Protein AF-A0A8S3IFZ5-F1 (afdb_monomer_lite)

Structure (mmCIF, N/CA/C/O backbone):
data_AF-A0A8S3IFZ5-F1
#
_entry.id   AF-A0A8S3IFZ5-F1
#
loop_
_atom_site.group_PDB
_atom_site.id
_atom_site.type_symbol
_atom_site.label_atom_id
_atom_site.label_alt_id
_atom_site.label_comp_id
_atom_site.label_asym_id
_atom_site.label_entity_id
_atom_site.label_seq_id
_atom_site.pdbx_PDB_ins_code
_atom_site.Cartn_x
_atom_site.Cartn_y
_atom_site.Cartn_z
_atom_site.occupancy
_atom_site.B_iso_or_equiv
_atom_site.auth_seq_id
_atom_site.auth_comp_id
_atom_site.auth_asym_id
_atom_site.auth_atom_id
_atom_site.pdbx_PDB_model_num
ATOM 1 N N . MET A 1 1 ? 15.260 -0.053 -48.985 1.00 63.00 1 MET A N 1
ATOM 2 C CA . MET A 1 1 ? 13.794 0.059 -48.791 1.00 63.00 1 MET A CA 1
ATOM 3 C C . MET A 1 1 ? 13.144 -1.138 -48.090 1.00 63.00 1 MET A C 1
ATOM 5 O O . MET A 1 1 ? 12.405 -0.887 -47.151 1.00 63.00 1 MET A O 1
ATOM 9 N N . LYS A 1 2 ? 13.428 -2.408 -48.440 1.00 76.19 2 LYS A N 1
ATOM 10 C CA . LYS A 1 2 ? 12.783 -3.586 -47.802 1.00 76.19 2 LYS A CA 1
ATOM 11 C C . LYS A 1 2 ? 12.826 -3.590 -46.261 1.00 76.19 2 LYS A C 1
ATOM 13 O O . LYS A 1 2 ? 11.801 -3.792 -45.633 1.00 76.19 2 LYS A O 1
ATOM 18 N N . ARG A 1 3 ? 13.974 -3.267 -45.650 1.00 66.50 3 ARG A N 1
ATOM 19 C CA . ARG A 1 3 ? 14.135 -3.236 -44.181 1.00 66.50 3 ARG A CA 1
ATOM 20 C C . ARG A 1 3 ? 13.302 -2.148 -43.488 1.00 66.50 3 ARG A C 1
ATOM 22 O O . ARG A 1 3 ? 12.764 -2.397 -42.419 1.00 66.50 3 ARG A O 1
ATOM 29 N N . ALA A 1 4 ? 13.171 -0.971 -44.103 1.00 74.06 4 ALA A N 1
ATOM 30 C CA . ALA A 1 4 ? 12.343 0.114 -43.572 1.00 74.06 4 ALA A CA 1
ATOM 31 C C . ALA A 1 4 ? 10.851 -0.244 -43.635 1.00 74.06 4 ALA A C 1
ATOM 33 O O . ALA A 1 4 ? 10.122 -0.002 -42.682 1.00 74.06 4 ALA A O 1
ATOM 34 N N . HIS A 1 5 ? 10.426 -0.894 -44.721 1.00 82.50 5 HIS A N 1
ATOM 35 C CA . HIS A 1 5 ? 9.064 -1.400 -44.856 1.00 82.50 5 HIS A CA 1
ATOM 36 C C . HIS A 1 5 ? 8.761 -2.517 -43.844 1.00 82.50 5 HIS A C 1
ATOM 38 O O . HIS A 1 5 ? 7.737 -2.461 -43.178 1.00 82.50 5 HIS A O 1
ATOM 44 N N . SER A 1 6 ? 9.679 -3.469 -43.635 1.00 80.38 6 SER A N 1
ATOM 45 C CA . SER A 1 6 ? 9.515 -4.510 -42.608 1.00 80.38 6 SER A CA 1
ATOM 46 C C . SER A 1 6 ? 9.428 -3.940 -41.190 1.00 80.38 6 SER A C 1
ATOM 48 O O . SER A 1 6 ? 8.602 -4.399 -40.408 1.00 80.38 6 SER A O 1
ATOM 50 N N . LEU A 1 7 ? 10.239 -2.927 -40.859 1.00 73.50 7 LEU A N 1
ATOM 51 C CA . LEU A 1 7 ? 10.139 -2.231 -39.572 1.00 73.50 7 LEU A CA 1
ATOM 52 C C . LEU A 1 7 ? 8.803 -1.494 -39.438 1.00 73.50 7 LEU A C 1
ATOM 54 O O . LEU A 1 7 ? 8.175 -1.577 -38.391 1.00 73.50 7 LEU A O 1
ATOM 58 N N . TYR A 1 8 ? 8.347 -0.819 -40.496 1.00 85.50 8 TYR A N 1
ATOM 59 C CA . TYR A 1 8 ? 7.047 -0.152 -40.508 1.00 85.50 8 TYR A CA 1
ATOM 60 C C . TYR A 1 8 ? 5.893 -1.136 -40.270 1.00 85.50 8 TYR A C 1
ATOM 62 O O . TYR A 1 8 ? 5.071 -0.891 -39.393 1.00 85.50 8 TYR A O 1
ATOM 70 N N . CYS A 1 9 ? 5.860 -2.269 -40.981 1.00 85.94 9 CYS A N 1
ATOM 71 C CA . CYS A 1 9 ? 4.849 -3.310 -40.775 1.00 85.94 9 CYS A CA 1
ATOM 72 C C . CYS A 1 9 ? 4.898 -3.867 -39.348 1.00 85.94 9 CYS A C 1
ATOM 74 O O . CYS A 1 9 ? 3.865 -3.933 -38.692 1.00 85.94 9 CYS A O 1
ATOM 76 N N . TYR A 1 10 ? 6.095 -4.173 -38.836 1.00 79.06 10 TYR A N 1
ATOM 77 C CA . TYR A 1 10 ? 6.266 -4.637 -37.460 1.00 79.06 10 TYR A CA 1
ATOM 78 C C . TYR A 1 10 ? 5.725 -3.625 -36.442 1.00 79.06 10 TYR A C 1
ATOM 80 O O . TYR A 1 10 ? 4.932 -3.997 -35.586 1.00 79.06 10 TYR A O 1
ATOM 88 N N . PHE A 1 11 ? 6.098 -2.343 -36.538 1.00 77.75 11 PHE A N 1
ATOM 89 C CA . PHE A 1 11 ? 5.617 -1.318 -35.605 1.00 77.75 11 PHE A CA 1
ATOM 90 C C . PHE A 1 11 ? 4.123 -1.017 -35.766 1.00 77.75 11 PHE A C 1
ATOM 92 O O . PHE A 1 11 ? 3.469 -0.691 -34.778 1.00 77.75 11 PHE A O 1
ATOM 99 N N . SER A 1 12 ? 3.573 -1.146 -36.976 1.00 80.69 12 SER A N 1
ATOM 100 C CA . SER A 1 12 ? 2.137 -1.003 -37.234 1.00 80.69 12 SER A CA 1
ATOM 101 C C . SER A 1 12 ? 1.324 -2.156 -36.644 1.00 80.69 12 SER A C 1
ATOM 103 O O . SER A 1 12 ? 0.240 -1.926 -36.127 1.00 80.69 12 SER A O 1
ATOM 105 N N . GLU A 1 13 ? 1.819 -3.392 -36.710 1.00 80.44 13 GLU A N 1
ATOM 106 C CA . GLU A 1 13 ? 1.179 -4.537 -36.051 1.00 80.44 13 GLU A CA 1
ATOM 107 C C . GLU A 1 13 ? 1.367 -4.481 -34.533 1.00 80.44 13 GLU A C 1
ATOM 109 O O . GLU A 1 13 ? 0.447 -4.778 -33.773 1.00 80.44 13 GLU A O 1
ATOM 114 N N . PHE A 1 14 ? 2.558 -4.083 -34.080 1.00 71.62 14 PHE A N 1
ATOM 115 C CA . PHE A 1 14 ? 2.888 -3.952 -32.666 1.00 71.62 14 PHE A CA 1
ATOM 116 C C . PHE A 1 14 ? 2.022 -2.891 -31.977 1.00 71.62 14 PHE A C 1
A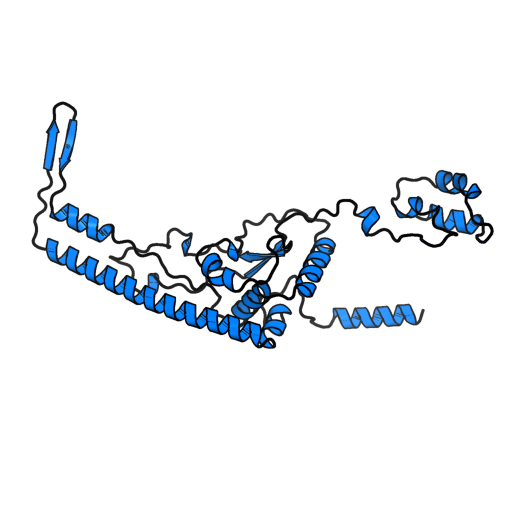TOM 118 O O . PHE A 1 14 ? 1.548 -3.131 -30.873 1.00 71.62 14 PHE A O 1
ATOM 125 N N . SER A 1 15 ? 1.759 -1.754 -32.632 1.00 70.06 15 SER A N 1
ATOM 126 C CA . SER A 1 15 ? 0.916 -0.680 -32.085 1.00 70.06 15 SER A CA 1
ATOM 127 C C . SER A 1 15 ? -0.574 -1.023 -32.024 1.00 70.06 15 SER A C 1
ATOM 129 O O . SER A 1 15 ? -1.312 -0.385 -31.278 1.00 70.06 15 SER A O 1
ATOM 131 N N . GLN A 1 16 ? -1.021 -2.025 -32.786 1.00 75.06 16 GLN A N 1
ATOM 132 C CA . GLN A 1 16 ? -2.411 -2.491 -32.791 1.00 75.06 16 GLN A CA 1
ATOM 133 C C . GLN A 1 16 ? -2.681 -3.599 -31.770 1.00 75.06 16 GLN A C 1
ATOM 135 O O . GLN A 1 16 ? -3.841 -3.895 -31.480 1.00 75.06 16 GLN A O 1
ATOM 140 N N . LYS A 1 17 ? -1.638 -4.234 -31.227 1.00 66.06 17 LYS A N 1
ATOM 141 C CA . LYS A 1 17 ? -1.793 -5.288 -30.225 1.00 66.06 17 LYS A CA 1
ATOM 142 C C . LYS A 1 17 ? -1.893 -4.672 -28.826 1.00 66.06 17 LYS A C 1
ATOM 144 O O . LYS A 1 17 ? -1.041 -3.858 -28.468 1.00 66.06 17 LYS A O 1
ATOM 149 N N . PRO A 1 18 ? -2.885 -5.076 -28.013 1.00 61.34 18 PRO A N 1
ATOM 150 C CA . PRO A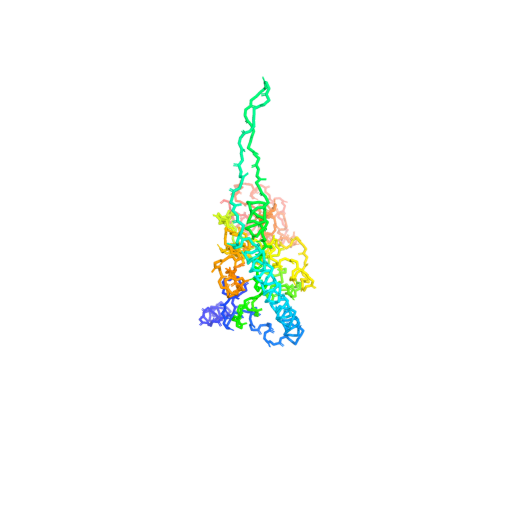 1 18 ? -2.953 -4.685 -26.614 1.00 61.34 18 PRO A CA 1
ATOM 151 C C . PRO A 1 18 ? -1.850 -5.436 -25.868 1.00 61.34 18 PRO A C 1
ATOM 153 O O . PRO A 1 18 ? -2.014 -6.586 -25.465 1.00 61.34 18 PRO A O 1
ATOM 156 N N . TYR A 1 19 ? -0.677 -4.818 -25.769 1.00 63.91 19 TYR A N 1
ATOM 157 C CA . TYR A 1 19 ? 0.377 -5.327 -24.912 1.00 63.91 19 TYR A CA 1
ATOM 158 C C . TYR A 1 19 ? 0.206 -4.748 -23.510 1.00 63.91 19 TYR A C 1
ATOM 160 O O . TYR A 1 19 ? -0.014 -3.540 -23.386 1.00 63.91 19 TYR A O 1
ATOM 168 N N . PRO A 1 20 ? 0.339 -5.584 -22.469 1.00 66.75 20 PRO A N 1
ATOM 169 C CA . PRO A 1 20 ? 0.352 -5.124 -21.092 1.00 66.75 20 PRO A CA 1
ATOM 170 C C . PRO A 1 20 ? 1.405 -4.025 -20.905 1.00 66.75 20 PRO A C 1
ATOM 172 O O . PRO A 1 20 ? 2.605 -4.289 -21.014 1.00 66.75 20 PRO A O 1
ATOM 175 N N . ASP A 1 21 ? 0.975 -2.790 -20.653 1.00 75.25 21 ASP A N 1
ATOM 176 C CA . ASP A 1 21 ? 1.895 -1.692 -20.363 1.00 75.25 21 ASP A CA 1
ATOM 177 C C . ASP A 1 21 ? 2.375 -1.783 -18.908 1.00 75.25 21 ASP A C 1
ATOM 179 O O . ASP A 1 21 ? 1.617 -2.084 -17.987 1.00 75.25 21 ASP A O 1
ATOM 183 N N . ILE A 1 22 ? 3.659 -1.506 -18.701 1.00 83.62 22 ILE A N 1
ATOM 184 C CA . ILE A 1 22 ? 4.305 -1.483 -17.389 1.00 83.62 22 ILE A CA 1
ATOM 185 C C . ILE A 1 22 ? 4.137 -0.125 -16.671 1.00 83.62 22 ILE A C 1
ATOM 187 O O . ILE A 1 22 ? 4.517 0.007 -15.504 1.00 83.62 22 ILE A O 1
ATOM 191 N N . LEU A 1 23 ? 3.592 0.895 -17.352 1.00 79.06 23 LEU A N 1
ATOM 192 C CA . LEU A 1 23 ? 3.572 2.285 -16.875 1.00 79.06 23 LEU A CA 1
ATOM 193 C C . LEU A 1 23 ? 2.195 2.845 -16.517 1.00 79.06 23 LEU A C 1
ATOM 195 O O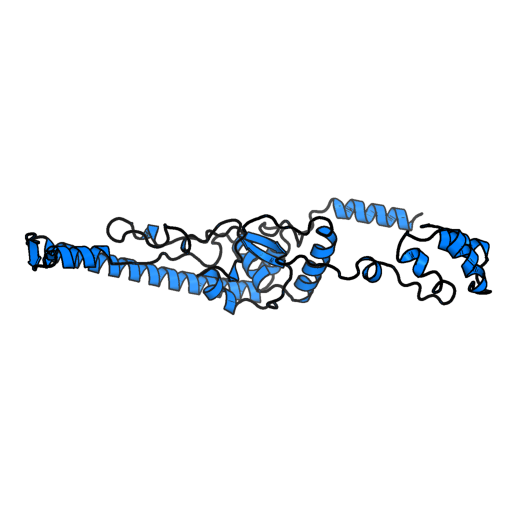 . LEU A 1 23 ? 2.103 3.630 -15.575 1.00 79.06 23 LEU A O 1
ATOM 199 N N . THR A 1 24 ? 1.147 2.528 -17.276 1.00 73.06 24 THR A N 1
ATOM 200 C CA . THR A 1 24 ? -0.138 3.243 -17.166 1.00 73.06 24 THR A CA 1
ATOM 201 C C . THR A 1 24 ? -1.290 2.364 -16.704 1.00 73.06 24 THR A C 1
ATOM 203 O O . THR A 1 24 ? -2.042 2.773 -15.818 1.00 73.06 24 THR A O 1
ATOM 206 N N . ASN A 1 25 ? -1.419 1.150 -17.242 1.00 77.94 25 ASN A N 1
ATOM 207 C CA . ASN A 1 25 ? -2.522 0.253 -16.921 1.00 77.94 25 ASN A CA 1
ATOM 208 C C . ASN A 1 25 ? -2.068 -0.841 -15.949 1.00 77.94 25 ASN A C 1
ATOM 210 O O . ASN A 1 25 ? -1.660 -1.924 -16.356 1.00 77.94 25 ASN A O 1
ATOM 214 N N . ILE A 1 26 ? -2.069 -0.516 -14.654 1.00 85.62 26 ILE A N 1
ATOM 215 C CA . ILE A 1 26 ? -1.515 -1.387 -13.603 1.00 85.62 26 ILE A CA 1
ATOM 216 C C . ILE A 1 26 ? -2.570 -2.153 -12.800 1.00 85.62 26 ILE A C 1
ATOM 218 O O . ILE A 1 26 ? -2.203 -3.010 -12.006 1.00 85.62 26 ILE A O 1
ATOM 222 N N . ASN A 1 27 ? -3.856 -1.827 -12.962 1.00 83.62 27 ASN A N 1
ATOM 223 C CA . ASN A 1 27 ? -4.949 -2.375 -12.153 1.00 83.62 27 ASN A CA 1
ATOM 224 C C . ASN A 1 27 ? -6.097 -2.908 -13.028 1.00 83.62 27 ASN A C 1
ATOM 226 O O . ASN A 1 27 ? -7.252 -2.506 -12.885 1.00 83.62 27 ASN A O 1
ATOM 230 N N . CYS A 1 28 ? -5.750 -3.776 -13.971 1.00 86.75 28 CYS A N 1
ATOM 231 C CA . CYS A 1 28 ? -6.666 -4.500 -14.851 1.00 86.75 28 CYS A CA 1
ATOM 232 C C . CYS A 1 28 ? -6.132 -5.921 -15.090 1.00 86.75 28 CYS A C 1
ATOM 234 O O . CYS A 1 28 ? -4.958 -6.195 -14.836 1.00 86.75 28 CYS A O 1
ATOM 236 N N . ASP A 1 29 ? -6.975 -6.827 -15.583 1.00 84.75 29 ASP A N 1
ATOM 237 C CA . ASP A 1 29 ? -6.597 -8.233 -15.792 1.00 84.75 29 ASP A CA 1
ATOM 238 C C . ASP A 1 29 ? -5.464 -8.412 -16.814 1.00 84.75 29 ASP A C 1
ATOM 240 O O . ASP A 1 29 ? -4.623 -9.301 -16.674 1.00 84.75 29 ASP A O 1
ATOM 244 N N . ASP A 1 30 ? -5.417 -7.548 -17.828 1.00 83.94 30 ASP A N 1
ATOM 245 C CA . ASP A 1 30 ? -4.392 -7.523 -18.870 1.00 83.94 30 ASP A CA 1
ATOM 246 C C . ASP A 1 30 ? -3.174 -6.663 -18.499 1.00 83.94 30 ASP A C 1
ATOM 248 O O . ASP A 1 30 ? -2.265 -6.518 -19.313 1.00 83.94 30 ASP A O 1
ATOM 252 N N . ALA A 1 31 ? -3.106 -6.115 -17.279 1.00 89.62 31 ALA A N 1
ATOM 253 C CA . ALA A 1 31 ? -1.934 -5.386 -16.801 1.00 89.62 31 ALA A CA 1
ATOM 254 C C . ALA A 1 31 ? -0.728 -6.319 -16.690 1.00 89.62 31 ALA A C 1
ATOM 256 O O . ALA A 1 31 ? -0.838 -7.453 -16.215 1.00 89.62 31 ALA A O 1
ATOM 257 N N . PHE A 1 32 ? 0.462 -5.804 -17.017 1.00 91.19 32 PHE A N 1
ATOM 258 C CA . PHE A 1 32 ? 1.681 -6.618 -17.007 1.00 91.19 32 PHE A CA 1
ATOM 259 C C . PHE A 1 32 ? 1.920 -7.209 -15.618 1.00 91.19 32 PHE A C 1
ATOM 261 O O . PHE A 1 32 ? 2.190 -8.399 -15.474 1.00 91.19 32 PHE A O 1
ATOM 268 N N . GLY A 1 33 ? 1.771 -6.370 -14.591 1.00 93.00 33 GLY A N 1
ATOM 269 C CA . GLY A 1 33 ? 1.983 -6.760 -13.205 1.00 93.00 33 GLY A CA 1
ATOM 270 C C . GLY A 1 33 ? 0.991 -7.803 -12.704 1.00 93.00 33 GLY A C 1
ATOM 271 O O . GLY A 1 33 ? 1.390 -8.767 -12.055 1.00 93.00 33 GLY A O 1
ATOM 272 N N . VAL A 1 34 ? -0.286 -7.650 -13.057 1.00 94.12 34 VAL A N 1
ATOM 273 C CA . VAL A 1 34 ? -1.352 -8.586 -12.674 1.00 94.12 34 VAL A CA 1
ATOM 274 C C . VAL A 1 34 ? -1.138 -9.940 -13.348 1.00 94.12 34 VAL A C 1
ATOM 276 O O . VAL A 1 34 ? -1.145 -10.981 -12.682 1.00 94.12 34 VAL A O 1
ATOM 279 N N . TYR A 1 35 ? -0.850 -9.937 -14.652 1.00 92.69 35 TYR A N 1
ATOM 280 C CA . TYR A 1 35 ? -0.522 -11.151 -15.392 1.00 92.69 35 TYR A CA 1
ATOM 281 C C . TYR A 1 35 ? 0.734 -11.835 -14.835 1.00 92.69 35 TYR A C 1
ATOM 283 O O . TYR A 1 35 ? 0.740 -13.046 -14.614 1.00 92.69 35 TYR A O 1
ATOM 291 N N . PHE A 1 36 ? 1.787 -11.072 -14.539 1.00 94.25 36 PHE A N 1
ATOM 292 C CA . PHE A 1 36 ? 3.020 -11.607 -13.966 1.00 94.25 36 PHE A CA 1
ATOM 293 C C . PHE A 1 36 ? 2.777 -12.242 -12.589 1.00 94.25 36 PHE A C 1
ATOM 295 O O . PHE A 1 36 ? 3.180 -13.380 -12.341 1.00 94.25 36 PHE A O 1
ATOM 302 N N . ALA A 1 37 ? 2.084 -11.534 -11.693 1.00 96.31 37 ALA A N 1
ATOM 303 C CA . ALA A 1 37 ? 1.815 -12.013 -10.341 1.00 96.31 37 ALA A CA 1
ATOM 304 C C . ALA A 1 37 ? 0.901 -13.243 -10.317 1.00 96.31 37 ALA A C 1
ATOM 306 O O . ALA A 1 37 ? 1.131 -14.149 -9.517 1.00 96.31 37 ALA A O 1
ATOM 307 N N . SER A 1 38 ? -0.089 -13.333 -11.211 1.00 95.56 38 SER A N 1
ATOM 308 C CA . SER A 1 38 ? -0.971 -14.510 -11.291 1.00 95.56 38 SER A CA 1
ATOM 309 C C . SER A 1 38 ? -0.222 -15.795 -11.684 1.00 95.56 38 SER A C 1
ATOM 311 O O . SER A 1 38 ? -0.590 -16.893 -11.243 1.00 95.56 38 SER A O 1
ATOM 313 N N . HIS A 1 39 ? 0.882 -15.670 -12.427 1.00 95.38 39 HIS A N 1
ATOM 314 C CA . HIS A 1 39 ? 1.738 -16.787 -12.842 1.00 95.38 39 HIS A CA 1
ATOM 315 C C . HIS A 1 39 ? 2.911 -17.060 -11.888 1.00 95.38 39 HIS A C 1
ATOM 317 O O . HIS A 1 39 ? 3.555 -18.102 -11.993 1.00 95.38 39 HIS A O 1
ATOM 323 N N . SER A 1 40 ? 3.165 -16.184 -10.915 1.00 97.25 40 SER A N 1
ATOM 324 C CA . SER A 1 40 ? 4.214 -16.364 -9.908 1.00 97.25 40 SER A CA 1
ATOM 325 C C . SER A 1 40 ? 3.677 -17.091 -8.671 1.00 97.25 40 SER A C 1
ATOM 327 O O . SER A 1 40 ? 2.825 -16.575 -7.946 1.00 97.25 40 SER A O 1
ATOM 329 N N . SER A 1 41 ? 4.176 -18.301 -8.393 1.00 97.31 41 SER A N 1
ATOM 330 C CA . SER A 1 41 ? 3.820 -19.044 -7.171 1.00 97.31 41 SER A CA 1
ATOM 331 C C . SER A 1 41 ? 4.225 -18.278 -5.911 1.00 97.31 41 SER A C 1
ATOM 333 O O . SER A 1 41 ? 3.406 -18.108 -5.014 1.00 97.31 41 SER A O 1
ATOM 335 N N . THR A 1 42 ? 5.436 -17.721 -5.884 1.00 97.50 42 THR A N 1
ATOM 336 C CA . THR A 1 42 ? 5.967 -16.960 -4.745 1.00 97.50 42 THR A CA 1
ATOM 337 C C . THR A 1 42 ? 5.124 -15.728 -4.410 1.00 97.50 42 THR A C 1
ATOM 339 O O . THR A 1 42 ? 4.861 -15.459 -3.234 1.00 97.50 42 THR A O 1
ATOM 342 N N . MET A 1 43 ? 4.658 -14.987 -5.424 1.00 98.12 43 MET A N 1
ATOM 343 C CA . MET A 1 43 ? 3.790 -13.824 -5.201 1.00 98.12 43 MET A CA 1
ATOM 344 C C . MET A 1 43 ? 2.410 -14.253 -4.703 1.00 98.12 43 MET A C 1
ATOM 346 O O . MET A 1 43 ? 1.886 -13.649 -3.770 1.00 98.12 43 MET A O 1
ATOM 350 N N . LYS A 1 44 ? 1.838 -15.334 -5.250 1.00 97.69 44 LYS A N 1
ATOM 351 C CA . LYS A 1 44 ? 0.558 -15.880 -4.772 1.00 97.69 44 LYS A CA 1
ATOM 352 C C . LYS A 1 44 ? 0.633 -16.382 -3.332 1.00 97.69 44 LYS A C 1
ATOM 354 O O . LYS A 1 44 ? -0.268 -16.099 -2.549 1.00 97.69 44 LYS A O 1
ATOM 359 N N . GLU A 1 45 ? 1.709 -17.068 -2.958 1.00 98.06 45 GLU A N 1
ATOM 360 C CA . GLU A 1 45 ? 1.952 -17.492 -1.575 1.00 98.06 45 GLU A CA 1
ATOM 361 C C . GLU A 1 45 ? 2.097 -16.295 -0.631 1.00 98.06 45 GLU A C 1
ATOM 363 O O . GLU A 1 45 ? 1.529 -16.291 0.460 1.00 98.06 45 GLU A O 1
ATOM 368 N N . SER A 1 46 ? 2.828 -15.258 -1.050 1.00 98.19 46 SER A N 1
ATOM 369 C CA . SER A 1 46 ? 2.973 -14.023 -0.273 1.00 98.19 46 SER A CA 1
ATOM 370 C C . SER A 1 46 ? 1.626 -13.320 -0.093 1.00 98.19 46 SER A C 1
ATOM 372 O O . SER A 1 46 ? 1.276 -12.931 1.019 1.00 98.19 46 SER A O 1
ATOM 374 N N . LEU A 1 47 ? 0.831 -13.229 -1.162 1.00 97.94 47 LEU A N 1
ATOM 375 C CA . LEU A 1 47 ? -0.517 -12.673 -1.125 1.00 97.94 47 LEU A CA 1
ATOM 376 C C . LEU A 1 47 ? -1.434 -13.466 -0.185 1.00 97.94 47 LEU A C 1
ATOM 378 O O . LEU A 1 47 ? -2.176 -12.865 0.592 1.00 97.94 47 LEU A O 1
ATOM 382 N N . GLN A 1 48 ? -1.366 -14.799 -0.215 1.00 97.88 48 GLN A N 1
ATOM 383 C CA . GLN A 1 48 ? -2.153 -15.636 0.685 1.00 97.88 48 GLN A CA 1
ATOM 384 C C . GLN A 1 48 ? -1.765 -15.395 2.148 1.00 97.88 48 GLN A C 1
ATOM 386 O O . GLN A 1 48 ? -2.641 -15.140 2.966 1.00 97.88 48 GLN A O 1
ATOM 391 N N . LYS A 1 49 ? -0.464 -15.343 2.464 1.00 98.12 49 LYS A N 1
ATOM 392 C CA . LYS A 1 49 ? 0.023 -15.021 3.818 1.00 98.12 49 LYS A CA 1
ATOM 393 C C . LYS A 1 49 ? -0.474 -13.660 4.309 1.00 98.12 49 LYS A C 1
ATOM 395 O O . LYS A 1 49 ? -0.870 -13.536 5.466 1.00 98.12 49 LYS A O 1
ATOM 400 N N . ILE A 1 50 ? -0.472 -12.644 3.441 1.00 97.81 50 ILE A N 1
ATOM 401 C CA . ILE A 1 50 ? -1.011 -11.314 3.767 1.00 97.81 50 ILE A CA 1
ATOM 402 C C . ILE A 1 50 ? -2.504 -11.409 4.091 1.00 97.81 50 ILE A C 1
ATOM 404 O O . ILE A 1 50 ? -2.947 -10.826 5.078 1.00 97.81 50 ILE A O 1
ATOM 408 N N . ARG A 1 51 ? -3.278 -12.142 3.283 1.00 97.38 51 ARG A N 1
ATOM 409 C CA . ARG A 1 51 ? -4.725 -12.316 3.479 1.00 97.38 51 ARG A CA 1
ATOM 410 C C . ARG A 1 51 ? -5.048 -13.076 4.759 1.00 97.38 51 ARG A C 1
ATOM 412 O O . ARG A 1 51 ? -5.903 -12.626 5.514 1.00 97.38 51 ARG A O 1
ATOM 419 N N . ASP A 1 52 ? -4.330 -14.158 5.036 1.00 97.56 52 ASP A N 1
ATOM 420 C CA . ASP A 1 52 ? -4.506 -14.944 6.258 1.00 97.56 52 ASP A CA 1
ATOM 421 C C . ASP A 1 52 ? -4.223 -14.082 7.497 1.00 97.56 52 ASP A C 1
ATOM 423 O O . ASP A 1 52 ? -5.016 -14.049 8.437 1.00 97.56 52 ASP A O 1
ATOM 427 N N . GLN A 1 53 ? -3.133 -13.304 7.477 1.00 97.31 53 GLN A N 1
ATOM 428 C CA . GLN A 1 53 ? -2.814 -12.387 8.570 1.00 97.31 53 GLN A CA 1
ATOM 429 C C . GLN A 1 53 ? -3.840 -11.252 8.700 1.00 97.31 53 GLN A C 1
ATOM 431 O O . GLN A 1 53 ? -4.198 -10.879 9.818 1.00 97.31 53 GLN A O 1
ATOM 436 N N . ALA A 1 54 ? -4.328 -10.707 7.582 1.00 96.62 54 ALA A N 1
ATOM 437 C CA . ALA A 1 54 ? -5.358 -9.673 7.584 1.00 96.62 54 ALA A CA 1
ATOM 438 C C . ALA A 1 54 ? -6.677 -10.190 8.176 1.00 96.62 54 ALA A C 1
ATOM 440 O O . ALA A 1 54 ? -7.322 -9.469 8.934 1.00 96.62 54 ALA A O 1
ATOM 441 N N . GLU A 1 55 ? -7.049 -11.441 7.898 1.00 97.19 55 GLU A N 1
ATOM 442 C CA . GLU A 1 55 ? -8.234 -12.062 8.488 1.00 97.19 55 GLU A CA 1
ATOM 443 C C . GLU A 1 55 ? -8.058 -12.287 9.996 1.00 97.19 55 GLU A C 1
ATOM 445 O O . GLU A 1 55 ? -8.944 -11.943 10.777 1.00 97.19 55 GLU A O 1
ATOM 450 N N . LEU A 1 56 ? -6.890 -12.760 10.446 1.00 97.75 56 LEU A N 1
ATOM 451 C CA . LEU A 1 56 ? -6.587 -12.864 11.880 1.00 97.75 56 LEU A CA 1
ATOM 452 C C . LEU A 1 56 ? -6.669 -11.501 12.586 1.00 97.75 56 LEU A C 1
ATOM 454 O O . LEU A 1 56 ? -7.249 -11.387 13.669 1.00 97.75 56 LEU A O 1
ATOM 458 N N . ASP A 1 57 ? -6.121 -10.455 11.965 1.00 96.81 57 ASP A N 1
ATOM 459 C CA . ASP A 1 57 ? -6.170 -9.089 12.486 1.00 96.81 57 ASP A CA 1
ATOM 460 C C . ASP A 1 57 ? -7.611 -8.551 12.536 1.00 96.81 57 ASP A C 1
ATOM 462 O O . ASP A 1 57 ? -7.997 -7.908 13.519 1.00 96.81 57 ASP A O 1
ATOM 466 N N . LYS A 1 58 ? -8.430 -8.860 11.523 1.00 97.12 58 LYS A N 1
ATOM 467 C CA . LYS A 1 58 ? -9.860 -8.527 11.471 1.00 97.12 58 LYS A CA 1
ATOM 468 C C . LYS A 1 58 ? -10.631 -9.213 12.597 1.00 97.12 58 LYS A C 1
ATOM 470 O O . LYS A 1 58 ? -11.368 -8.547 13.322 1.00 97.12 58 LYS A O 1
ATOM 475 N N . GLN A 1 59 ? -10.415 -10.511 12.812 1.00 98.06 59 GLN A N 1
ATOM 476 C CA . GLN A 1 59 ? -11.043 -11.255 13.909 1.00 98.06 59 GLN A CA 1
ATOM 477 C C . GLN A 1 59 ? -10.628 -10.708 15.276 1.00 98.06 59 GLN A C 1
ATOM 479 O O . GLN A 1 59 ? -11.470 -10.517 16.157 1.00 98.06 59 GLN A O 1
ATOM 484 N N . LYS A 1 60 ? -9.346 -10.368 15.449 1.00 97.56 60 LYS A N 1
ATOM 485 C CA . LYS A 1 60 ? -8.863 -9.711 16.667 1.00 97.56 60 LYS A CA 1
ATOM 486 C C . LYS A 1 60 ? -9.551 -8.363 16.889 1.00 97.56 60 LYS A C 1
ATOM 488 O O . LYS A 1 60 ? -9.962 -8.081 18.014 1.00 97.56 60 LYS A O 1
ATOM 493 N N . LYS A 1 61 ? -9.728 -7.559 15.833 1.00 97.69 61 LYS A N 1
ATOM 494 C CA . LYS A 1 61 ? -10.450 -6.283 15.921 1.00 97.69 61 LYS A CA 1
ATOM 495 C C . LYS A 1 61 ? -11.911 -6.484 16.321 1.00 97.69 61 LYS A C 1
ATOM 497 O O . LYS A 1 61 ? -12.398 -5.753 17.175 1.00 97.69 61 LYS A O 1
ATOM 502 N N . ILE A 1 62 ? -12.592 -7.488 15.769 1.00 97.88 62 ILE A N 1
ATOM 503 C CA . ILE A 1 62 ? -13.973 -7.820 16.156 1.00 97.88 62 ILE A CA 1
ATOM 504 C C . ILE A 1 62 ? -14.056 -8.102 17.663 1.00 97.88 62 ILE A C 1
ATOM 506 O O . ILE A 1 62 ? -14.932 -7.568 18.342 1.00 97.88 62 ILE A O 1
ATOM 510 N N . GLN A 1 63 ? -13.128 -8.894 18.209 1.00 98.19 63 GLN A N 1
ATOM 511 C CA . GLN A 1 63 ? -13.102 -9.184 19.647 1.00 98.19 63 GLN A CA 1
ATOM 512 C C . GLN A 1 63 ? -12.806 -7.938 20.493 1.00 98.19 63 GLN A C 1
ATOM 514 O O . GLN A 1 63 ? -13.469 -7.720 21.504 1.00 98.19 63 GLN A O 1
ATOM 519 N N . GLU A 1 64 ? -11.867 -7.092 20.065 1.00 98.06 64 GLU A N 1
ATOM 520 C CA . GLU A 1 64 ? -11.555 -5.814 20.720 1.00 98.06 64 GLU A CA 1
ATOM 521 C C . GLU A 1 64 ? -12.787 -4.895 20.786 1.00 98.06 64 GLU A C 1
ATOM 523 O O . GLU A 1 64 ? -13.109 -4.368 21.851 1.00 98.06 64 GLU A O 1
ATOM 528 N N . VAL A 1 65 ? -13.524 -4.755 19.678 1.00 98.00 65 VAL A N 1
ATOM 529 C CA . VAL A 1 65 ? -14.749 -3.937 19.615 1.00 98.00 65 VAL A CA 1
ATOM 530 C C . VAL A 1 65 ? -15.836 -4.508 20.526 1.00 98.00 65 VAL A C 1
ATOM 532 O O . VAL A 1 65 ? -16.469 -3.754 21.267 1.00 98.00 65 VAL A O 1
ATOM 535 N N . LYS A 1 66 ? -16.037 -5.832 20.527 1.00 97.62 66 LYS A N 1
ATOM 536 C CA . LYS A 1 66 ? -17.008 -6.501 21.410 1.00 97.62 66 LYS A CA 1
ATOM 537 C C . LYS A 1 66 ? -16.693 -6.283 22.883 1.00 97.62 66 LYS A C 1
ATOM 539 O O . LYS A 1 66 ? -17.584 -5.941 23.658 1.00 97.62 66 LYS A O 1
ATOM 544 N N . GLN A 1 67 ? -15.427 -6.436 23.265 1.00 97.75 67 GLN A N 1
ATOM 545 C CA . GLN A 1 67 ? -14.973 -6.196 24.633 1.00 97.75 67 GLN A CA 1
ATOM 546 C C . GLN A 1 67 ? -15.174 -4.732 25.035 1.00 97.75 67 GLN A C 1
ATOM 548 O O . GLN A 1 67 ? -15.742 -4.464 26.092 1.00 97.75 67 GLN A O 1
ATOM 553 N N . ALA A 1 68 ? -14.795 -3.785 24.175 1.00 97.81 68 ALA A N 1
ATOM 554 C CA . ALA A 1 68 ? -14.987 -2.360 24.424 1.00 97.81 68 ALA A CA 1
ATOM 555 C C . ALA A 1 68 ? -16.470 -1.989 24.591 1.00 97.81 68 ALA A C 1
ATOM 557 O O . ALA A 1 68 ? -16.822 -1.243 25.506 1.00 97.81 68 ALA A O 1
ATOM 558 N N . LYS A 1 69 ? -17.356 -2.556 23.762 1.00 97.19 69 LYS A N 1
ATOM 559 C CA . LYS A 1 69 ? -18.809 -2.387 23.899 1.00 97.19 69 LYS A CA 1
ATOM 560 C C . LYS A 1 69 ? -19.343 -2.977 25.202 1.00 97.19 69 LYS A C 1
ATOM 562 O O . LYS A 1 69 ? -20.130 -2.319 25.872 1.00 97.19 69 LYS A O 1
ATOM 567 N N . ALA A 1 70 ? -18.895 -4.167 25.596 1.00 97.06 70 ALA A N 1
ATOM 568 C CA . ALA A 1 70 ? -19.303 -4.778 26.861 1.00 97.06 70 ALA A CA 1
ATOM 569 C C . ALA A 1 70 ? -18.869 -3.938 28.076 1.00 97.06 70 ALA A C 1
ATOM 571 O O . ALA A 1 70 ? -19.662 -3.732 28.995 1.00 97.06 70 ALA A O 1
ATOM 572 N N . ILE A 1 71 ? -17.643 -3.399 28.057 1.00 97.44 71 ILE A N 1
ATOM 573 C CA . ILE A 1 71 ? -17.147 -2.480 29.093 1.00 97.44 71 ILE A CA 1
ATOM 574 C C . ILE A 1 71 ? -18.005 -1.212 29.125 1.00 97.44 71 ILE A C 1
ATOM 576 O O . ILE A 1 71 ? -18.457 -0.818 30.198 1.00 97.44 71 ILE A O 1
ATOM 580 N N . TYR A 1 72 ? -18.286 -0.610 27.966 1.00 97.25 72 TYR A N 1
ATOM 581 C CA . TYR A 1 72 ? -19.160 0.560 27.867 1.00 97.25 72 TYR A CA 1
ATOM 582 C C . TYR A 1 72 ? -20.531 0.295 28.502 1.00 97.25 72 TYR A C 1
ATOM 584 O O . TYR A 1 72 ? -20.967 1.058 29.362 1.00 97.25 72 TYR A O 1
ATOM 592 N N . THR A 1 73 ? -21.190 -0.807 28.133 1.00 96.56 73 THR A N 1
ATOM 593 C CA . THR A 1 73 ? -22.490 -1.193 28.696 1.00 96.56 73 THR A CA 1
ATOM 594 C C . THR A 1 73 ? -22.413 -1.378 30.211 1.00 96.56 73 THR A C 1
ATOM 596 O O . THR A 1 73 ? -23.235 -0.813 30.924 1.00 96.56 73 THR A O 1
ATOM 599 N N . CYS A 1 74 ? -21.387 -2.069 30.717 1.00 96.75 74 CYS A N 1
ATOM 600 C CA . CYS A 1 74 ? -21.186 -2.270 32.154 1.00 96.75 74 CYS A CA 1
ATOM 601 C C . CYS A 1 74 ? -21.028 -0.941 32.917 1.00 96.75 74 CYS A C 1
ATOM 603 O O . CYS A 1 74 ? -21.679 -0.722 33.942 1.00 96.75 74 CYS A O 1
ATOM 605 N N . LEU A 1 75 ? -20.216 -0.013 32.394 1.00 96.88 75 LEU A N 1
ATOM 606 C CA . LEU A 1 75 ? -20.046 1.317 32.986 1.00 96.88 75 LEU A CA 1
ATOM 607 C C . LEU A 1 75 ? -21.369 2.094 32.984 1.00 96.88 75 LEU A C 1
ATOM 609 O O . LEU A 1 75 ? -21.739 2.670 34.009 1.00 96.88 75 LEU A O 1
ATOM 613 N N . MET A 1 76 ? -22.111 2.072 31.874 1.00 96.25 76 MET A N 1
ATOM 614 C CA . MET A 1 76 ? -23.401 2.759 31.757 1.00 96.25 76 MET A CA 1
ATOM 615 C C . MET A 1 76 ? -24.474 2.164 32.681 1.00 96.25 76 MET A C 1
ATOM 617 O O . MET A 1 76 ? -25.240 2.912 33.295 1.00 96.25 76 MET A O 1
ATOM 621 N N . ASP A 1 77 ? -24.491 0.843 32.855 1.00 96.12 77 ASP A N 1
ATOM 622 C CA . ASP A 1 77 ? -25.387 0.163 33.791 1.00 96.12 77 ASP A CA 1
ATOM 623 C C . ASP A 1 77 ? -25.052 0.510 35.248 1.00 96.12 77 ASP A C 1
ATOM 625 O O . ASP A 1 77 ? -25.958 0.779 36.042 1.00 96.12 77 ASP A O 1
ATOM 629 N N . SER A 1 78 ? -23.762 0.611 35.595 1.00 94.25 78 SER A N 1
ATOM 630 C CA . SER A 1 78 ? -23.311 0.958 36.954 1.00 94.25 78 SER A CA 1
ATOM 631 C C . SER A 1 78 ? -23.758 2.354 37.409 1.00 94.25 78 SER A C 1
ATOM 633 O O . SER A 1 78 ? -23.950 2.599 38.602 1.00 94.25 78 SER A O 1
ATOM 635 N N . ILE A 1 79 ? -23.974 3.275 36.463 1.00 95.12 79 ILE 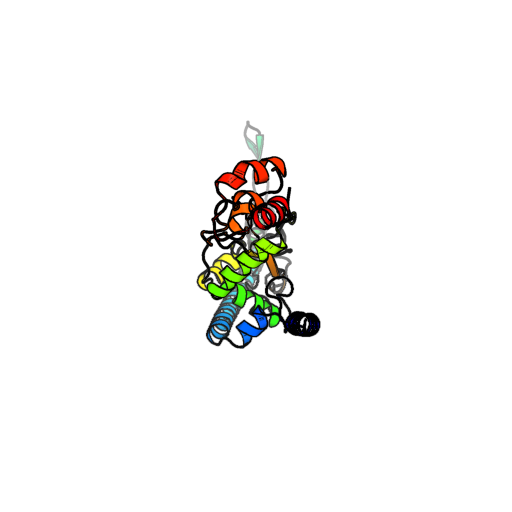A N 1
ATOM 636 C CA . ILE A 1 79 ? -24.395 4.651 36.752 1.00 95.12 79 ILE A CA 1
ATOM 637 C C . ILE A 1 79 ? -25.890 4.898 36.575 1.00 95.12 79 ILE A C 1
ATOM 639 O O . ILE A 1 79 ? -26.358 6.003 36.875 1.00 95.12 79 ILE A O 1
ATOM 643 N N . LYS A 1 80 ? -26.645 3.899 36.105 1.00 92.19 80 LYS A N 1
ATOM 644 C CA . LYS A 1 80 ? -28.068 4.020 35.761 1.00 92.19 80 LYS A CA 1
ATOM 645 C C . LYS A 1 80 ? -28.909 4.571 36.914 1.00 92.19 80 LYS A C 1
ATOM 647 O O . LYS A 1 80 ? -29.788 5.400 36.691 1.00 92.19 80 LYS A O 1
ATOM 652 N N . TYR A 1 81 ? -28.589 4.162 38.141 1.00 89.88 81 TYR A N 1
ATOM 653 C CA . TYR A 1 81 ? -29.307 4.555 39.359 1.00 89.88 81 TYR A CA 1
ATOM 654 C C . TYR A 1 81 ? -28.575 5.610 40.201 1.00 89.88 81 TYR A C 1
ATOM 656 O O . TYR A 1 81 ? -29.057 5.997 41.264 1.00 89.88 81 TYR A O 1
ATOM 664 N N . LEU A 1 82 ? -27.420 6.106 39.745 1.00 91.50 82 LEU A N 1
ATOM 665 C CA . LEU A 1 82 ? -26.714 7.189 40.426 1.00 91.50 82 LEU A CA 1
ATOM 666 C C . LEU A 1 82 ? -27.332 8.545 40.058 1.00 91.50 82 LEU A C 1
ATOM 668 O O . LEU A 1 82 ? -27.671 8.809 38.899 1.00 91.50 82 LEU A O 1
ATOM 672 N N . SER A 1 83 ? -27.416 9.450 41.032 1.00 89.38 83 SER A N 1
ATOM 673 C CA . SER A 1 83 ? -27.744 10.858 40.796 1.00 89.38 83 SER A CA 1
ATOM 674 C C . SER A 1 83 ? -26.480 11.679 40.530 1.00 89.38 83 SER A C 1
ATOM 676 O O . SER A 1 83 ? -25.398 11.382 41.042 1.00 89.38 83 SER A O 1
ATOM 678 N N . CYS A 1 84 ? -26.603 12.710 39.691 1.00 91.69 84 CYS A N 1
ATOM 679 C CA . CYS A 1 84 ? -25.521 13.668 39.488 1.00 91.69 84 CYS A CA 1
ATOM 680 C C . CYS A 1 84 ? -25.391 14.542 40.743 1.00 91.69 84 CYS A C 1
ATOM 682 O O . CYS A 1 84 ? -26.378 15.123 41.187 1.00 91.69 84 CYS A O 1
ATOM 684 N N . LYS A 1 85 ? -24.185 14.619 41.310 1.00 92.56 85 LYS A N 1
ATOM 685 C CA . LYS A 1 85 ? -23.864 15.415 42.510 1.00 92.56 85 LYS A CA 1
ATOM 686 C C . LYS A 1 85 ? -22.723 16.402 42.247 1.00 92.56 85 LYS A C 1
ATOM 688 O O . LYS A 1 85 ? -21.896 16.626 43.121 1.00 92.56 85 LYS A O 1
ATOM 693 N N . CYS A 1 86 ? -22.589 16.879 41.011 1.00 90.69 86 CYS A N 1
ATOM 694 C CA . CYS A 1 86 ? -21.530 17.823 40.667 1.00 90.69 86 CYS A CA 1
ATOM 695 C C . CYS A 1 86 ? -21.781 19.178 41.331 1.00 90.69 86 CYS A C 1
ATOM 697 O O . CYS A 1 86 ? -22.923 19.633 41.390 1.00 90.69 86 CYS A O 1
ATOM 699 N N . THR A 1 87 ? -20.717 19.820 41.801 1.00 90.31 87 THR A N 1
ATOM 700 C CA . THR A 1 87 ? -20.771 21.108 42.502 1.00 90.31 87 THR A CA 1
ATOM 701 C C . THR A 1 87 ? -19.727 22.068 41.941 1.00 90.31 87 THR A C 1
ATOM 703 O O . THR A 1 87 ? -18.784 21.658 41.263 1.00 90.31 87 THR A O 1
ATOM 706 N N . TYR A 1 88 ? -19.904 23.359 42.212 1.00 89.00 88 TYR A N 1
ATOM 707 C CA . TYR A 1 88 ? -18.872 24.372 42.014 1.00 89.00 88 TYR A CA 1
ATOM 708 C C . TYR A 1 88 ? -18.374 24.807 43.388 1.00 89.00 88 TYR A C 1
ATOM 710 O O . TYR A 1 88 ? -19.172 25.219 44.227 1.00 89.00 88 TYR A O 1
ATOM 718 N N . GLU A 1 89 ? -17.070 24.705 43.614 1.00 88.00 89 GLU A N 1
ATOM 719 C CA . GLU A 1 89 ? -16.421 25.203 44.825 1.00 88.00 89 GLU A CA 1
ATOM 720 C C . GLU A 1 89 ? -15.624 26.464 44.501 1.00 88.00 89 GLU A C 1
ATOM 722 O O . GLU A 1 89 ? -15.093 26.608 43.401 1.00 88.00 89 GLU A O 1
ATOM 727 N N . TYR A 1 90 ? -15.556 27.394 45.451 1.00 87.44 90 TYR A N 1
ATOM 728 C CA . TYR A 1 90 ? -14.781 28.623 45.326 1.00 87.44 90 TYR A CA 1
ATOM 729 C C . TYR A 1 90 ? -13.628 28.576 46.321 1.00 87.44 90 TYR A C 1
ATOM 731 O O . TYR A 1 90 ? -13.852 28.528 47.530 1.00 87.44 90 TYR A O 1
ATOM 739 N N . ASN A 1 91 ? -12.395 28.612 45.824 1.00 82.31 91 ASN A N 1
ATOM 740 C CA . ASN A 1 91 ? -11.258 29.022 46.642 1.00 82.31 91 ASN A CA 1
ATOM 741 C C . ASN A 1 91 ? -10.937 30.474 46.268 1.00 82.31 91 ASN A C 1
ATOM 743 O O . ASN A 1 91 ? -11.315 30.911 45.190 1.00 82.31 91 ASN A O 1
ATOM 747 N N . GLY A 1 92 ? -10.285 31.258 47.126 1.00 81.06 92 GLY A N 1
ATOM 748 C CA . GLY A 1 92 ? -10.066 32.705 46.917 1.00 81.06 92 GLY A CA 1
ATOM 749 C C . GLY A 1 92 ? -9.374 33.135 45.604 1.00 81.06 92 GLY A C 1
ATOM 750 O O . GLY A 1 92 ? -9.153 34.325 45.415 1.00 81.06 92 GLY A O 1
ATOM 751 N N . TYR A 1 93 ? -9.053 32.194 44.711 1.00 81.81 93 TYR A N 1
ATOM 752 C CA . TYR A 1 93 ? -8.477 32.370 43.382 1.00 81.81 93 TYR A CA 1
ATOM 753 C C . TYR A 1 93 ? -9.456 32.054 42.227 1.00 81.81 93 TYR A C 1
ATOM 755 O O . TYR A 1 93 ? -9.096 32.255 41.068 1.00 81.81 93 TYR A O 1
ATOM 763 N N . GLY A 1 94 ? -10.677 31.575 42.505 1.00 84.56 94 GLY A N 1
ATOM 764 C CA . GLY A 1 94 ? -11.723 31.323 41.507 1.00 84.56 94 GLY A CA 1
ATOM 765 C C . GLY A 1 94 ? -12.652 30.142 41.824 1.00 84.56 94 GLY A C 1
ATOM 766 O O . GLY A 1 94 ? -12.475 29.414 42.801 1.00 84.56 94 GLY A O 1
ATOM 767 N N . SER A 1 95 ? -13.658 29.935 40.966 1.00 85.62 95 SER A N 1
ATOM 768 C CA . SER A 1 95 ? -14.555 28.773 41.036 1.00 85.62 95 SER A CA 1
ATOM 769 C C . SER A 1 95 ? -13.996 27.581 40.253 1.00 85.62 95 SER A C 1
ATOM 771 O O . SER A 1 95 ? -13.664 27.733 39.076 1.00 85.62 95 SER A O 1
ATOM 773 N N . TYR A 1 96 ? -13.982 26.386 40.843 1.00 86.38 96 TYR A N 1
ATOM 774 C CA . TYR A 1 96 ? -13.652 25.132 40.162 1.00 86.38 96 TYR A CA 1
ATOM 775 C C . TYR A 1 96 ? -14.807 24.124 40.226 1.00 86.38 96 TYR A C 1
ATOM 777 O O . TYR A 1 96 ? -15.560 24.056 41.196 1.00 86.38 96 TYR A O 1
ATOM 785 N N . TYR A 1 97 ? -14.964 23.354 39.148 1.00 86.81 97 TYR A N 1
ATOM 786 C CA . TYR A 1 97 ? -16.025 22.360 38.998 1.00 86.81 97 TYR A CA 1
ATOM 787 C C . TYR A 1 97 ? -15.583 21.001 39.542 1.00 86.81 97 TYR A C 1
ATOM 789 O O . TYR A 1 97 ? -14.564 20.457 39.112 1.00 86.81 97 TYR A O 1
ATOM 797 N N . ILE A 1 98 ? -16.378 20.425 40.440 1.00 88.12 98 ILE A N 1
ATOM 798 C CA . ILE A 1 98 ? -16.150 19.094 40.996 1.00 88.12 98 ILE A CA 1
ATOM 799 C C . ILE A 1 98 ? -17.062 18.097 40.300 1.00 88.12 98 ILE A C 1
ATOM 801 O O . ILE A 1 98 ? -18.285 18.100 40.452 1.00 88.12 98 ILE A O 1
ATOM 805 N N . THR A 1 99 ? -16.444 17.191 39.547 1.00 89.94 99 THR A N 1
ATOM 806 C CA . THR A 1 99 ? -17.135 16.072 38.908 1.00 89.94 99 THR A CA 1
ATOM 807 C C . THR A 1 99 ? -17.509 15.007 39.932 1.00 89.94 99 THR A C 1
ATOM 809 O O . THR A 1 99 ? -16.639 14.467 40.616 1.00 89.94 99 THR A O 1
ATOM 812 N N . CYS A 1 100 ? -18.784 14.628 39.989 1.00 93.38 100 CYS A N 1
ATOM 813 C CA . CYS A 1 100 ? -19.226 13.498 40.804 1.00 93.38 100 CYS A CA 1
ATOM 814 C C . CYS A 1 100 ? -18.829 12.141 40.192 1.00 93.38 100 CYS A C 1
ATOM 816 O O . CYS A 1 100 ? -18.494 12.042 39.008 1.00 93.38 100 CYS A O 1
ATOM 818 N N . GLY A 1 101 ? -18.949 11.069 40.984 1.00 91.06 101 GLY A N 1
ATOM 819 C CA . GLY A 1 101 ? -18.648 9.701 40.542 1.00 91.06 101 GLY A CA 1
ATOM 820 C C . GLY A 1 101 ? -19.416 9.273 39.285 1.00 91.06 101 GLY A C 1
ATOM 821 O O . GLY A 1 101 ? -18.821 8.668 38.398 1.00 91.06 101 GLY A O 1
ATOM 822 N N . LYS A 1 102 ? -20.691 9.672 39.150 1.00 93.62 102 LYS A N 1
ATOM 823 C CA . LYS A 1 102 ? -21.496 9.417 37.944 1.00 93.62 102 LYS A CA 1
ATOM 824 C C . LYS A 1 102 ? -20.870 10.038 36.696 1.00 93.62 102 LYS A C 1
ATOM 826 O O . LYS A 1 102 ? -20.657 9.339 35.714 1.00 93.62 102 LYS A O 1
ATOM 831 N N . CYS A 1 103 ? -20.559 11.335 36.735 1.00 93.62 103 CYS A N 1
ATOM 832 C CA . CYS A 1 103 ? -19.958 12.031 35.596 1.00 93.62 103 CYS A CA 1
ATOM 833 C C . CYS A 1 103 ? -18.553 11.511 35.281 1.00 93.62 103 CYS A C 1
ATOM 835 O O . CYS A 1 103 ? -18.172 11.486 34.115 1.00 93.62 103 CYS A O 1
ATOM 837 N N . ARG A 1 104 ? -17.800 11.063 36.294 1.00 93.94 104 ARG A N 1
ATOM 838 C CA . ARG A 1 104 ? -16.490 10.436 36.092 1.00 93.94 104 ARG A CA 1
ATOM 839 C C . ARG A 1 104 ? -16.606 9.115 35.329 1.00 93.94 104 ARG A C 1
ATOM 841 O O . ARG A 1 104 ? -15.913 8.955 34.335 1.00 93.94 104 ARG A O 1
ATOM 848 N N . ILE A 1 105 ? -17.502 8.220 35.747 1.00 95.38 105 ILE A N 1
ATOM 849 C CA . ILE A 1 105 ? -17.724 6.930 35.071 1.00 95.38 105 ILE A CA 1
ATOM 850 C C . ILE A 1 105 ? -18.328 7.137 33.674 1.00 95.38 105 ILE A C 1
ATOM 852 O O . ILE A 1 105 ? -17.930 6.478 32.721 1.00 95.38 105 ILE A O 1
ATOM 856 N N . GLN A 1 106 ? -19.251 8.091 33.515 1.00 94.88 106 GLN A N 1
ATOM 857 C CA . GLN A 1 106 ? -19.788 8.436 32.196 1.00 94.88 106 GLN A CA 1
ATOM 858 C C . GLN A 1 106 ? -18.684 8.937 31.258 1.00 94.88 106 GLN A C 1
ATOM 860 O O . GLN A 1 106 ? -18.649 8.556 30.091 1.00 94.88 106 GLN A O 1
ATOM 865 N N . LYS A 1 107 ? -17.771 9.773 31.765 1.00 94.31 107 LYS A N 1
ATOM 866 C CA . LYS A 1 107 ? -16.608 10.226 31.003 1.00 94.31 107 LYS A CA 1
ATOM 867 C C . LYS A 1 107 ? -15.693 9.056 30.643 1.00 94.31 107 LYS A C 1
ATOM 869 O O . LYS A 1 107 ? -15.320 8.946 29.487 1.00 94.31 107 LYS A O 1
ATOM 874 N N . GLU A 1 108 ? -15.406 8.166 31.589 1.00 95.69 108 GLU A N 1
ATOM 875 C CA . GLU A 1 108 ? -14.626 6.946 31.349 1.00 95.69 108 GLU A CA 1
ATOM 876 C C . GLU A 1 108 ? -15.237 6.088 30.233 1.00 95.69 108 GLU A C 1
ATOM 878 O O . GLU A 1 108 ? -14.524 5.682 29.322 1.00 95.69 108 GLU A O 1
ATOM 883 N N . ALA A 1 109 ? -16.561 5.899 30.237 1.00 95.44 109 ALA A N 1
ATOM 884 C CA . ALA A 1 109 ? -17.271 5.183 29.181 1.00 95.44 109 ALA A CA 1
ATOM 885 C C . ALA A 1 109 ? -17.162 5.894 27.818 1.00 95.44 109 ALA A C 1
ATOM 887 O O . ALA A 1 109 ? -16.913 5.250 26.800 1.00 95.44 109 ALA A O 1
ATOM 888 N N . CYS A 1 110 ? -17.320 7.221 27.782 1.00 92.81 110 CYS A N 1
ATOM 889 C CA . CYS A 1 110 ? -17.173 8.017 26.559 1.00 92.81 110 CYS A CA 1
ATOM 890 C C . CYS A 1 110 ? -15.728 8.072 26.034 1.00 92.81 110 CYS A C 1
ATOM 892 O O . CYS A 1 110 ? -15.527 8.249 24.833 1.00 92.81 110 CYS A O 1
ATOM 894 N N . ASP A 1 111 ? -14.739 7.926 26.916 1.00 94.50 111 ASP A N 1
ATOM 895 C CA . ASP A 1 111 ? -13.315 7.973 26.585 1.00 94.50 111 ASP A CA 1
ATOM 896 C C . ASP A 1 111 ? -12.779 6.617 26.078 1.00 94.50 111 ASP A C 1
ATOM 898 O O . ASP A 1 111 ? -11.622 6.542 25.653 1.00 94.50 111 ASP A O 1
ATOM 902 N N . ILE A 1 112 ? -13.599 5.555 26.056 1.00 95.88 112 ILE A N 1
ATOM 903 C CA . ILE A 1 112 ? -13.244 4.275 25.424 1.00 95.88 112 ILE A CA 1
ATOM 904 C C . ILE A 1 112 ? -13.042 4.501 23.922 1.00 95.88 112 ILE A C 1
ATOM 906 O O . ILE A 1 112 ? -13.987 4.765 23.175 1.00 95.88 112 ILE A O 1
ATOM 910 N N . LYS A 1 113 ? -11.795 4.350 23.470 1.00 94.00 113 LYS A N 1
ATOM 911 C CA . LYS A 1 113 ? -11.406 4.492 22.064 1.00 94.00 113 LYS A CA 1
ATOM 912 C C . LYS A 1 113 ? -10.967 3.161 21.489 1.00 94.00 113 LYS A C 1
ATOM 914 O O . LYS A 1 113 ? -10.094 2.497 22.040 1.00 94.00 113 LYS A O 1
ATOM 919 N N . VAL A 1 114 ? -11.532 2.829 20.337 1.00 96.12 114 VAL A N 1
ATOM 920 C CA . VAL A 1 114 ? -11.110 1.703 19.510 1.00 96.12 114 VAL A CA 1
ATOM 921 C C . VAL A 1 114 ? -10.888 2.235 18.106 1.00 96.12 114 VAL A C 1
ATOM 923 O O . VAL A 1 114 ? -11.797 2.791 17.493 1.00 96.12 114 VAL A O 1
ATOM 926 N N . ASN A 1 115 ? -9.668 2.075 17.602 1.00 95.12 115 ASN A N 1
ATOM 927 C CA . ASN A 1 115 ? -9.365 2.448 16.226 1.00 95.12 115 ASN A CA 1
ATOM 928 C C . ASN A 1 115 ? -9.944 1.411 15.265 1.00 95.12 115 ASN A C 1
ATOM 930 O O . ASN A 1 115 ? -9.984 0.217 15.584 1.00 95.12 115 ASN A O 1
ATOM 934 N N . ILE A 1 116 ? -10.322 1.859 14.073 1.00 96.25 116 ILE A N 1
ATOM 935 C CA . ILE A 1 116 ? -10.778 0.976 13.001 1.00 96.25 116 ILE A CA 1
ATOM 936 C C . ILE A 1 116 ? -9.668 0.017 12.550 1.00 96.25 116 ILE A C 1
ATOM 938 O O . ILE A 1 116 ? -8.472 0.280 12.695 1.00 96.25 116 ILE A O 1
ATOM 942 N N . PHE A 1 117 ? -10.082 -1.095 11.966 1.00 96.44 117 PHE A N 1
ATOM 943 C CA . PHE A 1 117 ? -9.262 -1.937 11.113 1.00 96.44 117 PHE A CA 1
ATOM 944 C C . PHE A 1 117 ? -9.486 -1.531 9.655 1.00 96.44 117 PHE A C 1
ATOM 946 O O . PHE A 1 117 ? -10.625 -1.355 9.233 1.00 96.44 117 PHE A O 1
ATOM 953 N N . GLU A 1 118 ? -8.405 -1.423 8.890 1.00 96.12 118 GLU A N 1
ATOM 954 C CA . GLU A 1 118 ? -8.443 -1.298 7.435 1.00 96.12 118 GLU A CA 1
ATOM 955 C C . GLU A 1 118 ? -7.579 -2.406 6.833 1.00 96.12 118 GLU A C 1
ATOM 957 O O . GLU A 1 118 ? -6.423 -2.579 7.235 1.00 96.12 118 GLU A O 1
ATOM 962 N N . CYS A 1 119 ? -8.133 -3.156 5.878 1.00 96.25 119 CYS A N 1
ATOM 963 C CA . CYS A 1 119 ? -7.409 -4.234 5.217 1.00 96.25 119 CYS A CA 1
ATOM 964 C C . CYS A 1 119 ? -6.170 -3.680 4.477 1.00 96.25 119 CYS A C 1
ATOM 966 O O . CYS A 1 119 ? -6.285 -2.738 3.680 1.00 96.25 119 CYS A O 1
ATOM 968 N N . PRO A 1 120 ? -4.962 -4.237 4.700 1.00 95.50 120 PRO A N 1
ATOM 969 C CA . PRO A 1 120 ? -3.738 -3.674 4.136 1.00 95.50 120 PRO A CA 1
ATOM 970 C C . PRO A 1 120 ? -3.669 -3.795 2.608 1.00 95.50 120 PRO A C 1
ATOM 972 O O . PRO A 1 120 ? -2.988 -2.980 1.981 1.00 95.50 120 PRO A O 1
ATOM 975 N N . ILE A 1 121 ? -4.392 -4.753 2.022 1.00 95.00 121 ILE A N 1
ATOM 976 C CA . ILE A 1 121 ? -4.418 -5.058 0.588 1.00 95.00 121 ILE A CA 1
ATOM 977 C C . ILE A 1 121 ? -5.858 -5.016 0.045 1.00 95.00 121 ILE A C 1
ATOM 979 O O . ILE A 1 121 ? -6.782 -5.296 0.811 1.00 95.00 121 ILE A O 1
ATOM 983 N N . PRO A 1 122 ? -6.082 -4.679 -1.240 1.00 95.25 122 PRO A N 1
ATOM 984 C CA . PRO A 1 122 ? -7.417 -4.703 -1.831 1.00 95.25 122 PRO A CA 1
ATOM 985 C C . PRO A 1 122 ? -8.089 -6.075 -1.755 1.00 95.25 122 PRO A C 1
ATOM 987 O O . PRO A 1 122 ? -7.434 -7.120 -1.828 1.00 95.25 122 PRO A O 1
ATOM 990 N N . SER A 1 123 ? -9.411 -6.060 -1.596 1.00 92.81 123 SER A N 1
ATOM 991 C CA . SER A 1 123 ? -10.237 -7.268 -1.576 1.00 92.81 123 SER A CA 1
ATOM 992 C C . SER A 1 123 ? -10.445 -7.839 -2.976 1.00 92.81 123 SER A C 1
ATOM 994 O O . SER A 1 123 ? -10.554 -9.057 -3.136 1.00 92.81 123 SER A O 1
ATOM 996 N N . ASP A 1 124 ? -10.445 -6.981 -3.998 1.00 94.38 124 ASP A N 1
ATOM 997 C CA . ASP A 1 124 ? -10.526 -7.405 -5.385 1.00 94.38 124 ASP A CA 1
ATOM 998 C C . ASP A 1 124 ? -9.234 -8.107 -5.829 1.00 94.38 124 ASP A C 1
ATOM 1000 O O . ASP A 1 124 ? -8.118 -7.791 -5.405 1.00 94.38 124 ASP A O 1
ATOM 1004 N N . HIS A 1 125 ? -9.396 -9.130 -6.667 1.00 94.44 125 HIS A N 1
ATOM 1005 C CA . HIS A 1 125 ? -8.289 -9.992 -7.066 1.00 94.44 125 HIS A CA 1
ATOM 1006 C C . HIS A 1 125 ? -7.222 -9.239 -7.867 1.00 94.44 125 HIS A C 1
ATOM 1008 O O . HIS A 1 125 ? -6.031 -9.417 -7.613 1.00 94.44 125 HIS A O 1
ATOM 1014 N N . VAL A 1 126 ? -7.658 -8.382 -8.788 1.00 95.38 126 VAL A N 1
ATOM 1015 C CA . VAL A 1 126 ? -6.801 -7.612 -9.695 1.00 95.38 126 VAL A CA 1
ATOM 1016 C C . VAL A 1 126 ? -5.921 -6.649 -8.911 1.00 95.38 126 VAL A C 1
ATOM 1018 O O . VAL A 1 126 ? -4.698 -6.687 -9.035 1.00 95.38 126 VAL A O 1
ATOM 1021 N N . GLY A 1 127 ? -6.522 -5.860 -8.026 1.00 95.44 127 GLY A N 1
ATOM 1022 C CA . GLY A 1 127 ? -5.821 -4.899 -7.196 1.00 95.44 127 GLY A CA 1
ATOM 1023 C C . GLY A 1 127 ? -4.855 -5.561 -6.228 1.00 95.44 127 GLY A C 1
ATOM 1024 O O . GLY A 1 127 ? -3.726 -5.101 -6.060 1.00 95.44 127 GLY A O 1
ATOM 1025 N N . ALA A 1 128 ? -5.239 -6.693 -5.640 1.00 96.56 128 ALA A N 1
ATOM 1026 C CA . ALA A 1 128 ? -4.339 -7.465 -4.795 1.00 96.56 128 ALA A CA 1
ATOM 1027 C C . ALA A 1 128 ? -3.106 -7.980 -5.562 1.00 96.56 128 ALA A C 1
ATOM 1029 O O . ALA A 1 128 ? -1.985 -7.899 -5.052 1.00 96.56 128 ALA A O 1
ATOM 1030 N N . LEU A 1 129 ? -3.298 -8.468 -6.794 1.00 96.88 129 LEU A N 1
ATOM 1031 C CA . LEU A 1 129 ? -2.206 -8.900 -7.670 1.00 96.88 129 LEU A CA 1
ATOM 1032 C C . LEU A 1 129 ? -1.317 -7.730 -8.114 1.00 96.88 129 LEU A C 1
ATOM 1034 O O . LEU A 1 129 ? -0.093 -7.853 -8.124 1.00 96.88 129 LEU A O 1
ATOM 1038 N N . ALA A 1 130 ? -1.913 -6.581 -8.425 1.00 95.62 130 ALA A N 1
ATOM 1039 C CA . ALA A 1 130 ? -1.179 -5.370 -8.765 1.00 95.62 130 ALA A CA 1
ATOM 1040 C C . ALA A 1 130 ? -0.291 -4.907 -7.598 1.00 95.62 130 ALA A C 1
ATOM 1042 O O . ALA A 1 130 ? 0.898 -4.648 -7.780 1.00 95.62 130 ALA A O 1
ATOM 1043 N N . VAL A 1 131 ? -0.836 -4.869 -6.377 1.00 96.00 131 VAL A N 1
ATOM 1044 C CA . VAL A 1 131 ? -0.077 -4.486 -5.178 1.00 96.00 131 VAL A CA 1
ATOM 1045 C C . VAL A 1 131 ? 1.063 -5.467 -4.911 1.00 96.00 131 VAL A C 1
ATOM 1047 O O . VAL A 1 131 ? 2.194 -5.025 -4.714 1.00 96.00 131 VAL A O 1
ATOM 1050 N N . ILE A 1 132 ? 0.818 -6.784 -4.932 1.00 97.31 132 ILE A N 1
ATOM 1051 C CA . ILE A 1 132 ? 1.890 -7.754 -4.648 1.00 97.31 132 ILE A CA 1
ATOM 1052 C C . ILE A 1 132 ? 2.984 -7.731 -5.719 1.00 97.31 132 ILE A C 1
ATOM 1054 O O . ILE A 1 132 ? 4.163 -7.847 -5.382 1.00 97.31 132 ILE A O 1
ATOM 1058 N N . PHE A 1 133 ? 2.622 -7.501 -6.986 1.00 95.94 133 PHE A N 1
ATOM 1059 C CA . PHE A 1 133 ? 3.597 -7.287 -8.049 1.00 95.94 133 PHE A CA 1
ATOM 1060 C C . PHE A 1 133 ? 4.493 -6.086 -7.748 1.00 95.94 133 PHE A C 1
ATOM 1062 O O . PHE A 1 133 ? 5.709 -6.205 -7.830 1.00 95.94 133 PHE A O 1
ATOM 1069 N N . GLU A 1 134 ? 3.933 -4.945 -7.345 1.00 95.00 134 GLU A N 1
ATOM 1070 C CA . GLU A 1 134 ? 4.732 -3.758 -7.021 1.00 95.00 134 GLU A CA 1
ATOM 1071 C C . GLU A 1 134 ? 5.666 -3.970 -5.820 1.00 95.00 134 GLU A C 1
ATOM 1073 O O . GLU A 1 134 ? 6.816 -3.501 -5.829 1.00 95.00 134 GLU A O 1
ATOM 1078 N N . LEU A 1 135 ? 5.197 -4.709 -4.808 1.00 95.56 135 LEU A N 1
ATOM 1079 C CA . LEU A 1 135 ? 5.988 -5.061 -3.627 1.00 95.56 135 LEU A CA 1
ATOM 1080 C C . LEU A 1 135 ? 7.164 -5.977 -3.978 1.00 95.56 135 LEU A C 1
ATOM 1082 O O . LEU A 1 135 ? 8.271 -5.766 -3.479 1.00 95.56 135 LEU A O 1
ATOM 1086 N N . GLN A 1 136 ? 6.931 -6.957 -4.855 1.00 96.50 136 GLN A N 1
ATOM 1087 C CA . GLN A 1 136 ? 7.873 -8.039 -5.153 1.00 96.50 136 GLN A CA 1
ATOM 1088 C C . GLN A 1 136 ? 8.461 -7.997 -6.570 1.00 96.50 136 GLN A C 1
ATOM 1090 O O . GLN A 1 136 ? 9.019 -8.989 -7.040 1.00 96.50 136 GLN A O 1
ATOM 1095 N N . MET A 1 137 ? 8.338 -6.864 -7.267 1.00 95.00 137 MET A N 1
ATOM 1096 C CA . MET A 1 137 ? 8.783 -6.720 -8.654 1.00 95.00 137 MET A CA 1
ATOM 1097 C C . MET A 1 137 ? 10.265 -7.092 -8.797 1.00 95.00 137 MET A C 1
ATOM 1099 O O . MET A 1 137 ? 11.087 -6.512 -8.072 1.00 95.00 137 MET A O 1
ATOM 1103 N N . PRO A 1 138 ? 10.619 -7.971 -9.755 1.00 94.94 138 PRO A N 1
ATOM 1104 C CA . PRO A 1 138 ? 12.008 -8.261 -10.088 1.00 94.94 138 PRO A CA 1
ATOM 1105 C C . PRO A 1 138 ? 12.811 -6.986 -10.350 1.00 94.94 138 PRO A C 1
ATOM 1107 O O . PRO A 1 138 ? 12.310 -6.023 -10.943 1.00 94.94 138 PRO A O 1
ATOM 1110 N N . ILE A 1 139 ? 14.065 -6.965 -9.900 1.00 92.06 139 ILE A N 1
ATOM 1111 C CA . ILE A 1 139 ? 14.891 -5.755 -9.926 1.00 92.06 139 ILE A CA 1
ATOM 1112 C C . ILE A 1 139 ? 15.158 -5.272 -11.355 1.00 92.06 139 ILE A C 1
ATOM 1114 O O . ILE A 1 139 ? 15.172 -4.071 -11.605 1.00 92.06 139 ILE A O 1
ATOM 1118 N N . GLU A 1 140 ? 15.286 -6.190 -12.307 1.00 91.75 140 GLU A N 1
ATOM 1119 C CA . GLU A 1 140 ? 15.518 -5.913 -13.723 1.00 91.75 140 GLU A CA 1
ATOM 1120 C C . GLU A 1 140 ? 14.324 -5.176 -14.332 1.00 91.75 140 GLU A C 1
ATOM 1122 O O . GLU A 1 140 ? 14.488 -4.163 -15.011 1.00 91.75 140 GLU A O 1
ATOM 1127 N N . ILE A 1 141 ? 13.113 -5.647 -14.023 1.00 92.69 141 ILE A N 1
ATOM 1128 C CA . ILE A 1 141 ? 11.853 -5.040 -14.460 1.00 92.69 141 ILE A CA 1
ATOM 1129 C C . ILE A 1 141 ? 11.699 -3.652 -13.834 1.00 92.69 141 ILE A C 1
ATOM 1131 O O . ILE A 1 141 ? 11.316 -2.699 -14.511 1.00 92.69 141 ILE A O 1
ATOM 1135 N N . ARG A 1 142 ? 12.060 -3.514 -12.555 1.00 91.00 142 ARG A N 1
ATOM 1136 C CA . ARG A 1 142 ? 12.021 -2.236 -11.842 1.00 91.00 142 ARG A CA 1
ATOM 1137 C C . ARG A 1 142 ? 12.984 -1.215 -12.446 1.00 91.00 142 ARG A C 1
ATOM 1139 O O . ARG A 1 142 ? 12.573 -0.088 -12.702 1.00 91.00 142 ARG A O 1
ATOM 1146 N N . ILE A 1 143 ? 14.233 -1.607 -12.707 1.00 87.19 143 ILE A N 1
ATOM 1147 C CA . ILE A 1 143 ? 15.237 -0.757 -13.366 1.00 87.19 143 ILE A CA 1
ATOM 1148 C C . ILE A 1 143 ? 14.749 -0.360 -14.759 1.00 87.19 143 ILE A C 1
ATOM 1150 O O . ILE A 1 143 ? 14.788 0.817 -15.107 1.00 87.19 143 ILE A O 1
ATOM 1154 N N . TYR A 1 144 ? 14.248 -1.322 -15.539 1.00 89.00 144 TYR A N 1
ATOM 1155 C CA . TYR A 1 144 ? 13.705 -1.065 -16.868 1.00 89.00 144 TYR A CA 1
ATOM 1156 C C . TYR A 1 144 ? 12.559 -0.047 -16.825 1.00 89.00 144 TYR A C 1
ATOM 1158 O O . TYR A 1 144 ? 12.585 0.937 -17.564 1.00 89.00 144 TYR A O 1
ATOM 1166 N N . ARG A 1 145 ? 11.603 -0.216 -15.903 1.00 89.31 145 ARG A N 1
ATOM 1167 C CA . ARG A 1 145 ? 10.503 0.730 -15.700 1.00 89.31 145 ARG A CA 1
ATOM 1168 C C . ARG A 1 145 ? 11.004 2.116 -15.316 1.00 89.31 145 ARG A C 1
ATOM 1170 O O . ARG A 1 145 ? 10.571 3.098 -15.912 1.00 89.31 145 ARG A O 1
ATOM 1177 N N . ASP A 1 146 ? 11.916 2.200 -14.351 1.00 84.69 146 ASP A N 1
ATOM 1178 C CA . ASP A 1 146 ? 12.495 3.467 -13.906 1.00 84.69 146 ASP A CA 1
ATOM 1179 C C . ASP A 1 146 ? 13.207 4.184 -15.067 1.00 84.69 146 ASP A C 1
ATOM 1181 O O . ASP A 1 146 ? 13.125 5.407 -15.156 1.00 84.69 146 ASP A O 1
ATOM 1185 N N . ILE A 1 147 ? 13.868 3.454 -15.976 1.00 81.81 147 ILE A N 1
ATOM 1186 C CA . ILE A 1 147 ? 14.493 4.011 -17.187 1.00 81.81 147 ILE A CA 1
ATOM 1187 C C . ILE A 1 147 ? 13.432 4.502 -18.175 1.00 81.81 147 ILE A C 1
ATOM 1189 O O . ILE A 1 147 ? 13.494 5.654 -18.596 1.00 81.81 147 ILE A O 1
ATOM 1193 N N . ILE A 1 148 ? 12.443 3.680 -18.546 1.00 83.62 148 ILE A N 1
ATOM 1194 C CA . ILE A 1 148 ? 11.414 4.118 -19.503 1.00 83.62 148 ILE A CA 1
ATOM 1195 C C . ILE A 1 148 ? 10.680 5.346 -18.967 1.00 83.62 148 ILE A C 1
ATOM 1197 O O . ILE A 1 148 ? 10.415 6.289 -19.717 1.00 83.62 148 ILE A O 1
ATOM 1201 N N . TRP A 1 149 ? 10.382 5.367 -17.664 1.00 79.06 149 TRP A N 1
ATOM 1202 C CA . TRP A 1 149 ? 9.614 6.466 -17.107 1.00 79.06 149 TRP A CA 1
ATOM 1203 C C . TRP A 1 149 ? 10.383 7.795 -17.187 1.00 79.06 149 TRP A C 1
ATOM 1205 O O . TRP A 1 149 ? 9.781 8.834 -17.456 1.00 79.06 149 TRP A O 1
ATOM 1215 N N . GLN A 1 150 ? 11.717 7.758 -17.052 1.00 75.38 150 GLN A N 1
ATOM 1216 C CA . GLN A 1 150 ? 12.592 8.916 -17.302 1.00 75.38 150 GLN A CA 1
ATOM 1217 C C . GLN A 1 150 ? 12.428 9.456 -18.715 1.00 75.38 150 GLN A C 1
ATOM 1219 O O . GLN A 1 150 ? 12.273 10.660 -18.909 1.00 75.38 150 GLN A O 1
ATOM 1224 N N . PHE A 1 151 ? 12.446 8.562 -19.702 1.00 74.69 151 PHE A N 1
ATOM 1225 C CA . PHE A 1 151 ? 12.367 8.947 -21.103 1.00 74.69 151 PHE A CA 1
ATOM 1226 C C . PHE A 1 151 ? 11.018 9.566 -21.468 1.00 74.69 151 PHE A C 1
ATOM 1228 O O . PHE A 1 151 ? 10.988 10.583 -22.159 1.00 74.69 151 PHE A O 1
ATOM 1235 N N . ILE A 1 152 ? 9.910 8.988 -20.998 1.00 74.69 152 ILE A N 1
ATOM 1236 C CA . ILE A 1 152 ? 8.568 9.454 -21.376 1.00 74.69 152 ILE A CA 1
ATOM 1237 C C . ILE A 1 152 ? 8.179 10.734 -20.619 1.00 74.69 152 ILE A C 1
ATOM 1239 O O . ILE A 1 152 ? 7.609 11.643 -21.220 1.00 74.69 152 ILE A O 1
ATOM 1243 N N . ASN A 1 153 ? 8.523 10.861 -19.330 1.00 68.06 153 ASN A N 1
ATOM 1244 C CA . ASN A 1 153 ? 8.185 12.048 -18.525 1.00 68.06 153 ASN A CA 1
ATOM 1245 C C . ASN A 1 153 ? 9.197 13.196 -18.612 1.00 68.06 153 ASN A C 1
ATOM 1247 O O . ASN A 1 153 ? 9.035 14.208 -17.924 1.00 68.06 153 ASN A O 1
ATOM 1251 N N . ARG A 1 154 ? 10.189 13.090 -19.500 1.00 64.31 154 ARG A N 1
ATOM 1252 C CA . ARG A 1 154 ? 11.183 14.132 -19.792 1.00 64.31 154 ARG A CA 1
ATOM 1253 C C . ARG A 1 154 ? 10.623 15.571 -19.844 1.00 64.31 154 ARG A C 1
ATOM 1255 O O . ARG A 1 154 ? 11.253 16.450 -19.262 1.00 64.31 154 ARG A O 1
ATOM 1262 N N . PRO A 1 155 ? 9.460 15.866 -20.469 1.00 59.25 155 PRO A N 1
ATOM 1263 C CA . PRO A 1 155 ? 8.983 17.247 -20.583 1.00 59.25 155 PRO A CA 1
ATOM 1264 C C . PRO A 1 155 ? 8.221 17.781 -19.354 1.00 59.25 155 PRO A C 1
ATOM 1266 O O . PRO A 1 155 ? 7.872 18.961 -19.343 1.00 59.25 155 PRO A O 1
ATOM 1269 N N . LYS A 1 156 ? 7.904 16.960 -18.338 1.00 58.03 156 LYS A N 1
ATOM 1270 C CA . LYS A 1 156 ? 7.052 17.362 -17.198 1.00 58.03 156 LYS A CA 1
ATOM 1271 C C . LYS A 1 156 ? 7.555 16.769 -15.872 1.00 58.03 156 LYS A C 1
ATOM 1273 O O . LYS A 1 156 ? 7.044 15.745 -15.428 1.00 58.03 156 LYS A O 1
ATOM 1278 N N . PRO A 1 157 ? 8.508 17.429 -15.191 1.00 53.19 157 PRO A N 1
ATOM 1279 C CA . PRO A 1 157 ? 9.087 16.916 -13.948 1.00 53.19 157 PRO A CA 1
ATOM 1280 C C . PRO A 1 157 ? 8.144 16.993 -12.734 1.00 53.19 157 PRO A C 1
ATOM 1282 O O . PRO A 1 157 ? 8.401 16.350 -11.720 1.00 53.19 157 PRO A O 1
ATOM 1285 N N . ASN A 1 158 ? 7.067 17.783 -12.808 1.00 54.12 158 ASN A N 1
ATOM 1286 C CA . ASN A 1 158 ? 6.205 18.058 -11.661 1.00 54.12 158 ASN A CA 1
ATOM 1287 C C . ASN A 1 158 ? 4.983 17.143 -11.631 1.00 54.12 158 ASN A C 1
ATOM 1289 O O . ASN A 1 158 ? 4.028 17.316 -12.389 1.00 54.12 158 ASN A O 1
ATOM 1293 N N . LEU A 1 159 ? 4.984 16.225 -10.673 1.00 57.75 159 LEU A N 1
ATOM 1294 C CA . LEU A 1 159 ? 3.810 15.457 -10.284 1.00 57.75 159 LEU A CA 1
ATOM 1295 C C . LEU A 1 159 ? 3.018 16.280 -9.273 1.00 57.75 159 LEU A C 1
ATOM 1297 O O . LEU A 1 159 ? 3.218 16.192 -8.066 1.00 57.75 159 LEU A O 1
ATOM 1301 N N . ASN A 1 160 ? 2.127 17.128 -9.778 1.00 52.75 160 ASN A N 1
ATOM 1302 C CA . ASN A 1 160 ? 1.336 18.066 -8.976 1.00 52.75 160 ASN A CA 1
ATOM 1303 C C . ASN A 1 160 ? 0.136 17.421 -8.258 1.00 52.75 160 ASN A C 1
ATOM 1305 O O . ASN A 1 160 ? -0.884 18.069 -8.021 1.00 52.75 160 ASN A O 1
ATOM 1309 N N . HIS A 1 161 ? 0.234 16.148 -7.883 1.00 60.16 161 HIS A N 1
ATOM 1310 C CA . HIS A 1 161 ? -0.849 15.457 -7.197 1.00 60.16 161 HIS A CA 1
ATOM 1311 C C . HIS A 1 161 ? -0.411 15.080 -5.789 1.00 60.16 161 HIS A C 1
ATOM 1313 O O . HIS A 1 161 ? 0.600 14.408 -5.598 1.00 60.16 161 HIS A O 1
ATOM 1319 N N . ARG A 1 162 ? -1.193 15.513 -4.790 1.00 71.62 162 ARG A N 1
ATOM 1320 C CA . ARG A 1 162 ? -1.109 14.970 -3.431 1.00 71.62 162 ARG A CA 1
ATOM 1321 C C . ARG A 1 162 ? -1.460 13.487 -3.510 1.00 71.62 162 ARG A C 1
ATOM 1323 O O . ARG A 1 162 ? -2.633 13.134 -3.526 1.00 71.62 162 ARG A O 1
ATOM 1330 N N . MET A 1 163 ? -0.438 12.654 -3.612 1.00 84.19 163 MET A N 1
ATOM 1331 C CA . MET A 1 163 ? -0.547 11.204 -3.584 1.00 84.19 163 MET A CA 1
ATOM 1332 C C . MET A 1 163 ? 0.034 10.683 -2.273 1.00 84.19 163 MET A C 1
ATOM 1334 O O . MET A 1 163 ? 0.928 11.292 -1.684 1.00 84.19 163 MET A O 1
ATOM 1338 N N . TYR A 1 164 ? -0.486 9.551 -1.822 1.00 87.88 164 TYR A N 1
ATOM 1339 C CA . TYR A 1 164 ? -0.057 8.893 -0.598 1.00 87.88 164 TYR A CA 1
ATOM 1340 C C . TYR A 1 164 ? 0.828 7.703 -0.951 1.00 87.88 164 TYR A C 1
ATOM 1342 O O . TYR A 1 164 ? 0.388 6.803 -1.659 1.00 87.88 164 TYR A O 1
ATOM 1350 N N . GLU A 1 165 ? 2.075 7.689 -0.481 1.00 90.12 165 GLU A N 1
ATOM 1351 C CA . GLU A 1 165 ? 2.962 6.541 -0.684 1.00 90.12 165 GLU A CA 1
ATOM 1352 C C . GLU A 1 165 ? 2.471 5.344 0.127 1.00 90.12 165 GLU A C 1
ATOM 1354 O O . GLU A 1 165 ? 2.389 5.419 1.351 1.00 90.12 165 GLU A O 1
ATOM 1359 N N . TRP A 1 166 ? 2.159 4.237 -0.551 1.00 91.00 166 TRP A N 1
ATOM 1360 C CA . TRP A 1 166 ? 1.438 3.105 0.039 1.00 91.00 166 TRP A CA 1
ATOM 1361 C C . TRP A 1 166 ? 2.137 2.550 1.283 1.00 91.00 166 TRP A C 1
ATOM 1363 O O . TRP A 1 166 ? 1.522 2.381 2.334 1.00 91.00 166 TRP A O 1
ATOM 1373 N N . LEU A 1 167 ? 3.455 2.349 1.194 1.00 90.75 167 LEU A N 1
ATOM 1374 C CA . LEU A 1 167 ? 4.269 1.839 2.300 1.00 90.75 167 LEU A CA 1
ATOM 1375 C C . LEU A 1 167 ? 4.562 2.881 3.393 1.00 90.75 167 LEU A C 1
ATOM 1377 O O . LEU A 1 167 ? 5.061 2.530 4.456 1.00 90.75 167 LEU A O 1
ATOM 1381 N N . SER A 1 168 ? 4.228 4.153 3.172 1.00 89.50 168 SER A N 1
ATOM 1382 C CA . SER A 1 168 ? 4.361 5.215 4.180 1.00 89.50 168 SER A CA 1
ATOM 1383 C C . SER A 1 168 ? 3.073 5.455 4.978 1.00 89.50 168 SER A C 1
ATOM 1385 O O . SER A 1 168 ? 3.061 6.278 5.893 1.00 89.50 168 SER A O 1
ATOM 1387 N N . VAL A 1 169 ? 1.977 4.764 4.649 1.00 88.06 169 VAL A N 1
ATOM 1388 C CA . VAL A 1 169 ? 0.663 4.948 5.280 1.00 88.06 169 VAL A CA 1
ATOM 1389 C C . VAL A 1 169 ? 0.368 3.768 6.212 1.00 88.06 169 VAL A C 1
ATOM 1391 O O . VAL A 1 169 ? 0.245 2.640 5.739 1.00 88.06 169 VAL A O 1
ATOM 1394 N N . PRO A 1 170 ? 0.231 3.971 7.535 1.00 85.75 170 PRO A N 1
ATOM 1395 C CA . PRO A 1 170 ? -0.279 2.934 8.431 1.00 85.75 170 PRO A CA 1
ATOM 1396 C C . PRO A 1 170 ? -1.745 2.592 8.108 1.00 85.75 170 PRO A C 1
ATOM 1398 O O . PRO A 1 170 ? -2.478 3.494 7.715 1.00 85.75 170 PRO A O 1
ATOM 1401 N N . PRO A 1 171 ? -2.196 1.335 8.282 1.00 85.62 171 PRO A N 1
ATOM 1402 C CA . PRO A 1 171 ? -1.416 0.154 8.656 1.00 85.62 171 PRO A CA 1
ATOM 1403 C C . PRO A 1 171 ? -0.693 -0.495 7.461 1.00 85.62 171 PRO A C 1
ATOM 1405 O O . PRO A 1 171 ? 0.091 -1.417 7.661 1.00 85.62 171 PRO A O 1
ATOM 1408 N N . HIS A 1 172 ? -0.930 -0.033 6.230 1.00 92.44 172 HIS A N 1
ATOM 1409 C CA . HIS A 1 172 ? -0.398 -0.638 5.003 1.00 92.44 172 HIS A CA 1
ATOM 1410 C C . HIS A 1 172 ? 1.125 -0.786 5.034 1.00 92.44 172 HIS A C 1
ATOM 1412 O O . HIS A 1 172 ? 1.627 -1.874 4.784 1.00 92.44 172 HIS A O 1
ATOM 1418 N N . GLY A 1 173 ? 1.855 0.263 5.421 1.00 91.56 173 GLY A N 1
ATOM 1419 C CA . GLY A 1 173 ? 3.309 0.215 5.571 1.00 91.56 173 GLY A CA 1
ATOM 1420 C C . GLY A 1 173 ? 3.771 -0.889 6.514 1.00 91.56 173 GLY A C 1
ATOM 1421 O O . GLY A 1 173 ? 4.488 -1.790 6.103 1.00 91.56 173 GLY A O 1
ATOM 1422 N N . SER A 1 174 ? 3.299 -0.892 7.761 1.00 92.00 174 SER A N 1
ATOM 1423 C CA . SER A 1 174 ? 3.750 -1.877 8.753 1.00 92.00 174 SER A CA 1
ATOM 1424 C C . SER A 1 174 ? 3.340 -3.315 8.427 1.00 92.00 174 SER A C 1
ATOM 1426 O O . SER A 1 174 ? 4.019 -4.248 8.850 1.00 92.00 174 SER A O 1
ATOM 1428 N N . LYS A 1 175 ? 2.243 -3.513 7.689 1.00 94.88 175 LYS A N 1
ATOM 1429 C CA . LYS A 1 175 ? 1.745 -4.842 7.306 1.00 94.88 175 LYS A CA 1
ATOM 1430 C C . LYS A 1 175 ? 2.363 -5.375 6.014 1.00 94.88 175 LYS A C 1
ATOM 1432 O O . LYS A 1 175 ? 2.464 -6.589 5.866 1.00 94.88 175 LYS A O 1
ATOM 1437 N N . LEU A 1 176 ? 2.764 -4.498 5.093 1.00 95.94 176 LEU A N 1
ATOM 1438 C CA . LEU A 1 176 ? 3.258 -4.880 3.767 1.00 95.94 176 LEU A CA 1
ATOM 1439 C C . LEU A 1 176 ? 4.777 -4.742 3.605 1.00 95.94 176 LEU A C 1
ATOM 1441 O O . LEU A 1 176 ? 5.337 -5.433 2.759 1.00 95.94 176 LEU A O 1
ATOM 1445 N N . ASP A 1 177 ? 5.453 -3.917 4.412 1.00 94.38 177 ASP A N 1
ATOM 1446 C CA . ASP A 1 177 ? 6.918 -3.750 4.379 1.00 94.38 177 ASP A CA 1
ATOM 1447 C C . ASP A 1 177 ? 7.692 -5.083 4.466 1.00 94.38 177 ASP A C 1
ATOM 1449 O O . ASP A 1 177 ? 8.616 -5.262 3.674 1.00 94.38 177 ASP A O 1
ATOM 1453 N N . PRO A 1 178 ? 7.278 -6.089 5.274 1.00 95.50 178 PRO A N 1
ATOM 1454 C CA . PRO A 1 178 ? 7.949 -7.394 5.296 1.00 95.50 178 PRO A CA 1
ATOM 1455 C C . PRO A 1 178 ? 7.945 -8.149 3.958 1.00 95.50 178 PRO A C 1
ATOM 1457 O O . PRO A 1 178 ? 8.734 -9.074 3.774 1.00 95.50 178 PRO A O 1
ATOM 1460 N N . PHE A 1 179 ? 7.050 -7.791 3.034 1.00 96.38 179 PHE A N 1
ATOM 1461 C CA . PHE A 1 179 ? 6.931 -8.409 1.713 1.00 96.38 179 PHE A CA 1
ATOM 1462 C C . PHE A 1 179 ? 7.603 -7.584 0.610 1.00 96.38 179 PHE A C 1
ATOM 1464 O O . PHE A 1 179 ? 7.649 -8.039 -0.533 1.00 96.38 179 PHE A O 1
ATOM 1471 N N . TYR A 1 180 ? 8.116 -6.392 0.925 1.00 95.44 180 TYR A N 1
ATOM 1472 C CA . TYR A 1 180 ? 8.789 -5.525 -0.033 1.00 95.44 180 TYR A CA 1
ATOM 1473 C C . TYR A 1 180 ? 10.211 -6.023 -0.316 1.00 95.44 180 TYR A C 1
ATOM 1475 O O . TYR A 1 180 ? 11.036 -6.133 0.588 1.00 95.44 180 TYR A O 1
ATOM 1483 N N . THR A 1 181 ? 10.520 -6.296 -1.585 1.00 94.56 181 THR A N 1
ATOM 1484 C CA . THR A 1 181 ? 11.847 -6.794 -2.006 1.00 94.56 181 THR A CA 1
ATOM 1485 C C . THR A 1 181 ? 12.654 -5.766 -2.797 1.00 94.56 181 THR A C 1
ATOM 1487 O O . THR A 1 181 ? 13.792 -6.027 -3.191 1.00 94.56 181 THR A O 1
ATOM 1490 N N . GLY A 1 182 ? 12.078 -4.591 -3.055 1.00 88.31 182 GLY A N 1
ATOM 1491 C CA . GLY A 1 182 ? 12.720 -3.539 -3.832 1.00 88.31 182 GLY A CA 1
ATOM 1492 C C . GLY A 1 182 ? 13.756 -2.726 -3.041 1.00 88.31 182 GLY A C 1
ATOM 1493 O O . GLY A 1 182 ? 13.795 -2.743 -1.810 1.00 88.31 182 GLY A O 1
ATOM 1494 N N . PRO A 1 183 ? 14.592 -1.938 -3.733 1.00 87.19 183 PRO A N 1
ATOM 1495 C CA . PRO A 1 183 ? 15.456 -0.965 -3.082 1.00 87.19 183 PRO A CA 1
ATOM 1496 C C . PRO A 1 183 ? 14.633 0.224 -2.557 1.00 87.19 183 PRO A C 1
ATOM 1498 O O . PRO A 1 183 ? 13.597 0.579 -3.120 1.00 87.19 183 PRO A O 1
ATOM 1501 N N . LYS A 1 184 ? 15.102 0.890 -1.494 1.00 81.69 184 LYS A N 1
ATOM 1502 C CA . LYS A 1 184 ? 14.405 2.052 -0.895 1.00 81.69 184 LYS A CA 1
ATOM 1503 C C . LYS A 1 184 ? 14.457 3.328 -1.749 1.00 81.69 184 LYS A C 1
ATOM 1505 O O . LYS A 1 184 ? 13.684 4.253 -1.520 1.00 81.69 184 LYS A O 1
ATOM 1510 N N . ASN A 1 185 ? 15.394 3.407 -2.694 1.00 78.75 185 ASN A N 1
ATOM 1511 C CA . ASN A 1 185 ? 15.640 4.573 -3.552 1.00 78.75 185 ASN A CA 1
ATOM 1512 C C . ASN A 1 185 ? 15.039 4.424 -4.964 1.00 78.75 185 ASN A C 1
ATOM 1514 O O . ASN A 1 185 ? 15.512 5.079 -5.899 1.00 78.75 185 ASN A O 1
ATOM 1518 N N . ASN A 1 186 ? 14.025 3.568 -5.118 1.00 79.88 186 ASN A N 1
ATOM 1519 C CA . ASN A 1 186 ? 13.296 3.390 -6.368 1.00 79.88 186 ASN A CA 1
ATOM 1520 C C . ASN A 1 186 ? 12.708 4.712 -6.866 1.00 79.88 186 ASN A C 1
ATOM 1522 O O . ASN A 1 186 ? 12.258 5.551 -6.081 1.00 79.88 186 ASN A O 1
ATOM 1526 N N . LYS A 1 187 ? 12.735 4.909 -8.187 1.00 81.88 187 LYS A N 1
ATOM 1527 C CA . LYS A 1 187 ? 12.263 6.158 -8.779 1.00 81.88 187 LYS A CA 1
ATOM 1528 C C . LYS A 1 187 ? 10.762 6.175 -8.947 1.00 81.88 187 LYS A C 1
ATOM 1530 O O . LYS A 1 187 ? 10.183 7.245 -8.809 1.00 81.88 187 LYS A O 1
ATOM 1535 N N . VAL A 1 188 ? 10.164 5.016 -9.201 1.00 85.75 188 VAL A N 1
ATOM 1536 C CA . VAL A 1 188 ? 8.722 4.824 -9.353 1.00 85.75 188 VAL A CA 1
ATOM 1537 C C . VAL A 1 188 ? 8.196 4.012 -8.177 1.00 85.75 188 VAL A C 1
ATOM 1539 O O . VAL A 1 188 ? 8.718 2.932 -7.868 1.00 85.75 188 VAL A O 1
ATOM 1542 N N . LYS A 1 189 ? 7.161 4.532 -7.514 1.00 87.62 189 LYS A N 1
ATOM 1543 C CA . LYS A 1 189 ? 6.564 3.915 -6.324 1.00 87.62 189 LYS A CA 1
ATOM 1544 C C . LYS A 1 189 ? 5.084 3.620 -6.508 1.00 87.62 189 LYS A C 1
ATOM 1546 O O . LYS A 1 189 ? 4.412 4.294 -7.285 1.00 87.62 189 LYS A O 1
ATOM 1551 N N . LEU A 1 190 ? 4.600 2.649 -5.733 1.00 91.31 190 LEU A N 1
ATOM 1552 C CA . LEU A 1 190 ? 3.181 2.393 -5.516 1.00 91.31 190 LEU A CA 1
ATOM 1553 C C . LEU A 1 190 ? 2.604 3.475 -4.598 1.00 91.31 190 LEU A C 1
ATOM 1555 O O . LEU A 1 190 ? 3.054 3.669 -3.464 1.00 91.31 190 LEU A O 1
ATOM 1559 N N . LEU A 1 191 ? 1.601 4.174 -5.105 1.00 90.62 191 LEU A N 1
ATOM 1560 C CA . LEU A 1 191 ? 0.941 5.299 -4.471 1.00 90.62 191 LEU A CA 1
ATOM 1561 C C . LEU A 1 191 ? -0.578 5.101 -4.462 1.00 90.62 191 LEU A C 1
ATOM 1563 O O . LEU A 1 191 ? -1.120 4.188 -5.087 1.00 90.62 191 LEU A O 1
ATOM 1567 N N . SER A 1 192 ? -1.256 6.011 -3.770 1.00 91.44 192 SER A N 1
ATOM 1568 C CA . SER A 1 192 ? -2.704 6.124 -3.753 1.00 91.44 192 SER A CA 1
ATOM 1569 C C . SER A 1 192 ? -3.178 7.553 -3.987 1.00 91.44 192 SER A C 1
ATOM 1571 O O . SER A 1 192 ? -2.624 8.501 -3.426 1.00 91.44 192 SER A O 1
ATOM 1573 N N . SER A 1 193 ? -4.246 7.703 -4.775 1.00 88.88 193 SER A N 1
ATOM 1574 C CA . SER A 1 193 ? -4.966 8.981 -4.919 1.00 88.88 193 SER A CA 1
ATOM 1575 C C . SER A 1 193 ? -5.928 9.266 -3.761 1.00 88.88 193 SER A C 1
ATOM 1577 O O . SER A 1 193 ? -6.324 10.410 -3.549 1.00 88.88 193 SER A O 1
ATOM 1579 N N . THR A 1 194 ? -6.299 8.243 -2.994 1.00 90.75 194 THR A N 1
ATOM 1580 C CA . THR A 1 194 ? -7.166 8.342 -1.815 1.00 90.75 194 THR A CA 1
ATOM 1581 C C . THR A 1 194 ? -6.365 8.148 -0.536 1.00 90.75 194 THR A C 1
ATOM 1583 O O . THR A 1 194 ? -5.371 7.420 -0.497 1.00 90.75 194 THR A O 1
ATOM 1586 N N . LYS A 1 195 ? -6.801 8.821 0.527 1.00 91.12 195 LYS A N 1
ATOM 1587 C CA . LYS A 1 195 ? -6.228 8.678 1.865 1.00 91.12 195 LYS A CA 1
ATOM 1588 C C . LYS A 1 195 ? -6.768 7.407 2.525 1.00 91.12 195 LYS A C 1
ATOM 1590 O O . LYS A 1 195 ? -7.960 7.148 2.400 1.00 91.12 195 LYS A O 1
ATOM 1595 N N . SER A 1 196 ? -5.928 6.700 3.285 1.00 93.12 196 SER A N 1
ATOM 1596 C CA . SER A 1 196 ? -6.382 5.622 4.178 1.00 93.12 196 SER A CA 1
ATOM 1597 C C . SER A 1 196 ? -7.429 6.145 5.164 1.00 93.12 196 SER A C 1
ATOM 1599 O O . SER A 1 196 ? -7.257 7.230 5.739 1.00 93.12 196 SER A O 1
ATOM 1601 N N . VAL A 1 197 ? -8.480 5.357 5.407 1.00 93.50 197 VAL A N 1
ATOM 1602 C CA . VAL A 1 197 ? -9.538 5.684 6.377 1.00 93.50 197 VAL A CA 1
ATOM 1603 C C . VAL A 1 197 ? -8.948 5.864 7.772 1.00 93.50 197 VAL A C 1
ATOM 1605 O O . VAL A 1 197 ? -9.387 6.749 8.510 1.00 93.50 197 VAL A O 1
ATOM 1608 N N . THR A 1 198 ? -7.890 5.122 8.115 1.00 91.25 198 THR A N 1
ATOM 1609 C CA . THR A 1 198 ? -7.211 5.239 9.419 1.00 91.25 198 THR A CA 1
ATOM 1610 C C . THR A 1 198 ? -6.606 6.620 9.675 1.00 91.25 198 THR A C 1
ATOM 1612 O O . THR A 1 198 ? -6.393 7.007 10.822 1.00 91.25 198 THR A O 1
ATOM 1615 N N . GLN A 1 199 ? -6.380 7.407 8.623 1.00 90.31 199 GLN A N 1
ATOM 1616 C CA . GLN A 1 199 ? -5.888 8.776 8.730 1.00 90.31 199 GLN A CA 1
ATOM 1617 C C . GLN A 1 199 ? -6.999 9.828 8.595 1.00 90.31 199 GLN A C 1
ATOM 1619 O O . GLN A 1 199 ? -6.714 11.028 8.541 1.00 90.31 199 GLN A O 1
ATOM 1624 N N . THR A 1 200 ? -8.258 9.419 8.472 1.00 89.00 200 THR A N 1
ATOM 1625 C CA . THR A 1 200 ? -9.411 10.327 8.428 1.00 89.00 200 THR A CA 1
ATOM 1626 C C . THR A 1 200 ? -9.990 10.536 9.826 1.00 89.00 200 THR A C 1
ATOM 1628 O O . THR A 1 200 ? -9.580 9.890 10.787 1.00 89.00 200 THR A O 1
ATOM 1631 N N . HIS A 1 201 ? -10.965 11.437 9.952 1.00 84.81 201 HIS A N 1
ATOM 1632 C CA . HIS A 1 201 ? -11.700 11.621 11.205 1.00 84.81 201 HIS A CA 1
ATOM 1633 C C . HIS A 1 201 ? -12.633 10.438 11.536 1.00 84.81 201 HIS A C 1
ATOM 1635 O O . HIS A 1 201 ? -13.143 10.367 12.649 1.00 84.81 201 HIS A O 1
ATOM 1641 N N . TYR A 1 202 ? -12.817 9.491 10.607 1.00 85.00 202 TYR A N 1
ATOM 1642 C CA . TYR A 1 202 ? -13.582 8.256 10.809 1.00 85.00 202 TYR A CA 1
ATOM 1643 C C . TYR A 1 202 ? -12.760 7.128 11.456 1.00 85.00 202 TYR A C 1
ATOM 1645 O O . TYR A 1 202 ? -13.265 6.027 11.642 1.00 85.00 202 TYR A O 1
ATOM 1653 N N . SER A 1 203 ? -11.493 7.374 11.806 1.00 91.31 203 SER A N 1
ATOM 1654 C CA . SER A 1 203 ? -10.561 6.347 12.293 1.00 91.31 203 SER A CA 1
ATOM 1655 C C . SER A 1 203 ? -10.844 5.817 13.701 1.00 91.31 203 SER A C 1
ATOM 1657 O O . SER A 1 203 ? -10.276 4.793 14.082 1.00 91.31 203 SER A O 1
ATOM 1659 N N . SER A 1 204 ? -11.721 6.477 14.461 1.00 91.25 204 SER A N 1
ATOM 1660 C CA . SER A 1 204 ? -12.139 6.060 15.804 1.00 91.25 204 SER A CA 1
ATOM 1661 C C . SER A 1 204 ? -13.634 6.351 16.023 1.00 91.25 204 SER A C 1
ATOM 1663 O O . SER A 1 204 ? -13.970 7.341 16.681 1.00 91.25 204 SER A O 1
ATOM 1665 N N . PRO A 1 205 ? -14.541 5.521 15.472 1.00 93.75 205 PRO A N 1
ATOM 1666 C CA . PRO A 1 205 ? -15.979 5.641 15.685 1.00 93.75 205 PRO A CA 1
ATOM 1667 C C . PRO A 1 205 ? -16.355 5.596 17.171 1.00 93.75 205 PRO A C 1
ATOM 1669 O O . PRO A 1 205 ? -15.673 4.985 17.996 1.00 93.75 205 PRO A O 1
ATOM 1672 N N . LEU A 1 206 ? -17.476 6.230 17.520 1.00 93.69 206 LEU A N 1
ATOM 1673 C CA . LEU A 1 206 ? -17.967 6.261 18.896 1.00 93.69 206 LEU A CA 1
ATOM 1674 C C . LEU A 1 206 ? -18.509 4.886 19.304 1.00 93.69 206 LEU A C 1
ATOM 1676 O O . LEU A 1 206 ? -19.532 4.448 18.779 1.00 93.69 206 LEU A O 1
ATOM 1680 N N . ILE A 1 207 ? -17.887 4.248 20.301 1.00 95.50 207 ILE A N 1
ATOM 1681 C CA . ILE A 1 207 ? -18.277 2.914 20.802 1.00 95.50 207 ILE A CA 1
ATOM 1682 C C . ILE A 1 207 ? -19.751 2.833 21.217 1.00 95.50 207 ILE A C 1
ATOM 1684 O O . ILE A 1 207 ? -20.401 1.805 20.994 1.00 95.50 207 ILE A O 1
ATOM 1688 N N . ALA A 1 208 ? -20.280 3.932 21.756 1.00 92.19 208 ALA A N 1
ATOM 1689 C CA . ALA A 1 208 ? -21.663 4.062 22.195 1.00 92.19 208 ALA A CA 1
ATOM 1690 C C . ALA A 1 208 ? -22.696 3.877 21.069 1.00 92.19 208 ALA A C 1
ATOM 1692 O O . ALA A 1 208 ? -23.788 3.380 21.325 1.00 92.19 208 ALA A O 1
ATOM 1693 N N . LEU A 1 209 ? -22.368 4.292 19.839 1.00 92.75 209 LEU A N 1
ATOM 1694 C CA . LEU A 1 209 ? -23.337 4.415 18.740 1.00 92.75 209 LEU A CA 1
ATOM 1695 C C . LEU A 1 209 ? -22.997 3.532 17.540 1.00 92.75 209 LEU A C 1
ATOM 1697 O O . LEU A 1 209 ? -23.895 2.979 16.913 1.00 92.75 209 LEU A O 1
ATOM 1701 N N . ALA A 1 210 ? -21.713 3.403 17.214 1.00 94.69 210 ALA A N 1
ATOM 1702 C CA . ALA A 1 210 ? -21.274 2.745 15.995 1.00 94.69 210 ALA A CA 1
ATOM 1703 C C . ALA A 1 210 ? -21.508 1.223 16.074 1.00 94.69 210 ALA A C 1
ATOM 1705 O O . ALA A 1 210 ? -21.096 0.608 17.066 1.00 94.69 210 ALA A O 1
ATOM 1706 N N . PRO A 1 211 ? -22.153 0.578 15.085 1.00 94.50 211 PRO A N 1
ATOM 1707 C CA . PRO A 1 211 ? -22.191 -0.881 14.988 1.00 94.50 211 PRO A CA 1
ATOM 1708 C C . PRO A 1 211 ? -20.782 -1.469 14.805 1.00 94.50 211 PRO A C 1
ATOM 1710 O O . PRO A 1 211 ? -19.839 -0.769 14.448 1.00 94.50 211 PRO A O 1
ATOM 1713 N N . GLU A 1 212 ? -20.621 -2.776 15.036 1.00 94.00 212 GLU A N 1
ATOM 1714 C CA . GLU A 1 212 ? -19.316 -3.449 14.884 1.00 94.00 212 GLU A CA 1
ATOM 1715 C C . GLU A 1 212 ? -18.737 -3.318 13.465 1.00 94.00 212 GLU A C 1
ATOM 1717 O O . GLU A 1 212 ? -17.523 -3.203 13.305 1.00 94.00 212 GLU A O 1
ATOM 1722 N N . SER A 1 213 ? -19.599 -3.277 12.444 1.00 94.81 213 SER A N 1
ATOM 1723 C CA . SER A 1 213 ? -19.212 -3.099 11.040 1.00 94.81 213 SER A CA 1
ATOM 1724 C C . SER A 1 213 ? -18.469 -1.792 10.777 1.00 94.81 213 SER A C 1
ATOM 1726 O O . SER A 1 213 ? -17.575 -1.769 9.940 1.00 94.81 213 SER A O 1
ATOM 1728 N N . ASP A 1 214 ? -18.776 -0.726 11.520 1.00 95.50 214 ASP A N 1
ATOM 1729 C CA . ASP A 1 214 ? -18.167 0.596 11.328 1.00 95.50 214 ASP A CA 1
ATOM 1730 C C . ASP A 1 214 ? -16.705 0.641 11.785 1.00 95.50 214 ASP A C 1
ATOM 1732 O O . ASP A 1 214 ? -16.024 1.639 11.566 1.00 95.50 214 ASP A O 1
ATOM 1736 N N . PHE A 1 215 ? -16.210 -0.424 12.420 1.00 96.44 215 PHE A N 1
ATOM 1737 C CA . PHE A 1 215 ? -14.806 -0.579 12.790 1.00 96.44 215 PHE A CA 1
ATOM 1738 C C . PHE A 1 215 ? -14.012 -1.412 11.783 1.00 96.44 215 PHE A C 1
ATOM 1740 O O . PHE A 1 215 ? -12.811 -1.587 11.979 1.00 96.44 215 PHE A O 1
ATOM 1747 N N . LEU A 1 216 ? -14.645 -1.944 10.733 1.00 96.56 216 LEU A N 1
ATOM 1748 C CA . LEU A 1 216 ? -14.031 -2.869 9.784 1.00 96.56 216 LEU A CA 1
ATOM 1749 C C . LEU A 1 216 ? -14.125 -2.302 8.368 1.00 96.56 216 LEU A C 1
ATOM 1751 O O . LEU A 1 216 ? -15.202 -2.247 7.783 1.00 96.56 216 LEU A O 1
ATOM 1755 N N . TYR A 1 217 ? -12.984 -1.926 7.801 1.00 96.12 217 TYR A N 1
ATOM 1756 C CA . TYR A 1 217 ? -12.898 -1.385 6.452 1.00 96.12 217 TYR A CA 1
ATOM 1757 C C . TYR A 1 217 ? -12.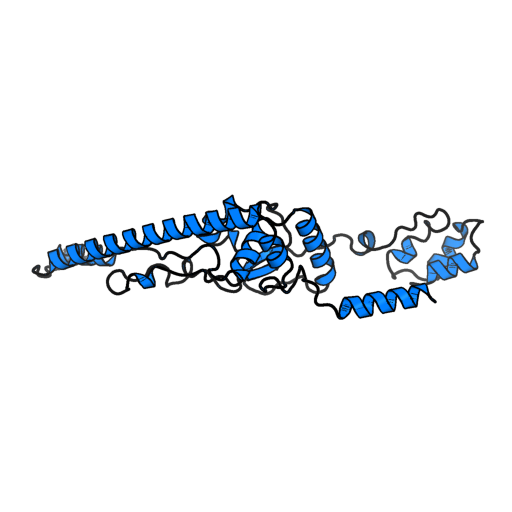095 -2.298 5.538 1.00 96.12 217 TYR A C 1
ATOM 1759 O O . TYR A 1 217 ? -11.036 -2.822 5.898 1.00 96.12 217 TYR A O 1
ATOM 1767 N N . GLU A 1 218 ? -12.587 -2.425 4.313 1.00 95.56 218 GLU A N 1
ATOM 1768 C CA . GLU A 1 218 ? -11.765 -2.864 3.196 1.00 95.56 218 GLU A CA 1
ATOM 1769 C C . GLU A 1 218 ? -10.744 -1.779 2.836 1.00 95.56 218 GLU A C 1
ATOM 1771 O O . GLU A 1 218 ? -10.851 -0.625 3.258 1.00 95.56 218 GLU A O 1
ATOM 1776 N N . ASN A 1 219 ? -9.736 -2.159 2.056 1.00 94.94 219 ASN A N 1
ATOM 1777 C CA . ASN A 1 219 ? -8.703 -1.234 1.612 1.00 94.94 219 ASN A CA 1
ATOM 1778 C C . ASN A 1 219 ? -9.314 -0.033 0.874 1.00 94.94 219 ASN A C 1
ATOM 1780 O O . ASN A 1 219 ? -10.037 -0.199 -0.108 1.00 94.94 219 ASN A O 1
ATOM 1784 N N . SER A 1 220 ? -9.007 1.179 1.331 1.00 93.06 220 SER A N 1
ATOM 1785 C CA . SER A 1 220 ? -9.526 2.417 0.740 1.00 93.06 220 SER A CA 1
ATOM 1786 C C . SER A 1 220 ? -8.559 3.088 -0.233 1.00 93.06 220 SER A C 1
ATOM 1788 O O . SER A 1 220 ? -8.892 4.119 -0.828 1.00 93.06 220 SER A O 1
ATOM 1790 N N . LEU A 1 221 ? -7.357 2.531 -0.398 1.00 92.88 221 LEU A N 1
ATOM 1791 C CA . LEU A 1 221 ? -6.322 3.081 -1.257 1.00 92.88 221 LEU A CA 1
ATOM 1792 C C . LEU A 1 221 ? -6.598 2.732 -2.726 1.00 92.88 221 LEU A C 1
ATOM 1794 O O . LEU A 1 221 ? -6.966 1.615 -3.077 1.00 92.88 221 LEU A O 1
ATOM 1798 N N . LYS A 1 222 ? -6.399 3.706 -3.613 1.00 91.69 222 LYS A N 1
ATOM 1799 C CA . LYS A 1 222 ? -6.571 3.545 -5.059 1.00 91.69 222 LYS A CA 1
ATOM 1800 C C . LYS A 1 222 ? -5.222 3.406 -5.734 1.00 91.69 222 LYS A C 1
ATOM 1802 O O . LYS A 1 222 ? -4.508 4.396 -5.852 1.00 91.69 222 LYS A O 1
ATOM 1807 N N . ILE A 1 223 ? -4.925 2.203 -6.214 1.00 91.50 223 ILE A N 1
ATOM 1808 C CA . ILE A 1 223 ? -3.648 1.828 -6.829 1.00 91.50 223 ILE A CA 1
ATOM 1809 C C . ILE A 1 223 ? -3.252 2.802 -7.939 1.00 91.50 223 ILE A C 1
ATOM 1811 O O . ILE A 1 223 ? -3.967 2.972 -8.927 1.00 91.50 223 ILE A O 1
ATOM 1815 N N . GLN A 1 224 ? -2.091 3.426 -7.767 1.00 88.75 224 GLN A N 1
ATOM 1816 C CA . GLN A 1 224 ? -1.428 4.261 -8.760 1.00 88.75 224 GLN A CA 1
ATOM 1817 C C . GLN A 1 224 ? 0.080 4.036 -8.690 1.00 88.75 224 GLN A C 1
ATOM 1819 O O . GLN A 1 224 ? 0.609 3.678 -7.641 1.00 88.75 224 GLN A O 1
ATOM 1824 N N . ILE A 1 225 ? 0.787 4.292 -9.787 1.00 87.44 225 ILE A N 1
ATOM 1825 C CA . ILE A 1 225 ? 2.242 4.435 -9.757 1.00 87.44 225 ILE A CA 1
ATOM 1826 C C . ILE A 1 225 ? 2.629 5.821 -10.225 1.00 87.44 225 ILE A C 1
ATOM 1828 O O . ILE A 1 225 ? 2.015 6.390 -11.126 1.00 87.44 225 ILE A O 1
ATOM 1832 N N . SER A 1 226 ? 3.659 6.373 -9.601 1.00 80.75 226 SER A N 1
ATOM 1833 C CA . SER A 1 226 ? 4.199 7.662 -10.008 1.00 80.75 226 SER A CA 1
ATOM 1834 C C . SER A 1 226 ? 5.670 7.768 -9.623 1.00 80.75 226 SER A C 1
ATOM 1836 O O . SER A 1 226 ? 6.103 7.099 -8.673 1.00 80.75 226 SER A O 1
ATOM 1838 N N . PRO A 1 227 ? 6.459 8.589 -10.334 1.00 75.94 227 PRO A N 1
ATOM 1839 C CA . PRO A 1 227 ? 7.785 8.937 -9.869 1.00 75.94 227 PRO A CA 1
ATOM 1840 C C . PRO A 1 227 ? 7.740 9.604 -8.481 1.00 75.94 227 PRO A C 1
ATOM 1842 O O . PRO A 1 227 ? 6.815 10.341 -8.166 1.00 75.94 227 PRO A O 1
ATOM 1845 N N . THR A 1 228 ? 8.745 9.403 -7.635 1.00 65.88 228 THR A N 1
ATOM 1846 C CA . THR A 1 228 ? 8.868 10.136 -6.351 1.00 65.88 228 THR A CA 1
ATOM 1847 C C . THR A 1 228 ? 9.976 11.172 -6.343 1.00 65.88 228 THR A C 1
ATOM 1849 O O . THR A 1 228 ? 10.178 11.871 -5.355 1.00 65.88 228 THR A O 1
ATOM 1852 N N . SER A 1 229 ? 10.714 11.284 -7.440 1.00 61.41 229 SER A N 1
ATOM 1853 C CA . SER A 1 229 ? 11.713 12.328 -7.632 1.00 61.41 229 SER A CA 1
ATOM 1854 C C . SER A 1 229 ? 11.742 12.721 -9.095 1.00 61.41 229 SER A C 1
ATOM 1856 O O . SER A 1 229 ? 11.563 11.862 -9.960 1.00 61.41 229 SER A O 1
ATOM 1858 N N . THR A 1 230 ? 12.014 13.996 -9.370 1.00 59.84 230 THR A N 1
ATOM 1859 C CA . THR A 1 230 ? 12.438 14.414 -10.701 1.00 59.84 230 THR A CA 1
ATOM 1860 C C . THR A 1 230 ? 13.713 13.665 -11.023 1.00 59.84 230 THR A C 1
ATOM 1862 O O . THR A 1 230 ? 14.746 13.859 -10.376 1.00 59.84 230 THR A O 1
ATOM 1865 N N . ILE A 1 231 ? 13.646 12.775 -12.001 1.00 59.88 231 ILE A N 1
ATOM 1866 C CA . ILE A 1 231 ? 14.827 12.052 -12.430 1.00 59.88 231 ILE A CA 1
ATOM 1867 C C . ILE A 1 231 ? 15.529 12.938 -13.456 1.00 59.88 231 ILE A C 1
ATOM 1869 O O . ILE A 1 231 ? 15.321 12.819 -14.657 1.00 59.88 231 ILE A O 1
ATOM 1873 N N . ALA A 1 232 ? 16.292 13.909 -12.959 1.00 59.00 232 ALA A N 1
ATOM 1874 C CA . ALA A 1 232 ? 17.100 14.765 -13.810 1.00 59.00 232 ALA A CA 1
ATOM 1875 C C . ALA A 1 232 ? 18.274 13.946 -14.357 1.00 59.00 232 ALA A C 1
ATOM 1877 O O . ALA A 1 232 ? 19.137 13.497 -13.594 1.00 59.00 232 ALA A O 1
ATOM 1878 N N . ILE A 1 233 ? 18.327 13.762 -15.672 1.00 63.16 233 ILE A N 1
ATOM 1879 C CA . ILE A 1 233 ? 19.535 13.272 -16.326 1.00 63.16 233 ILE A CA 1
ATOM 1880 C C . ILE A 1 233 ? 20.503 14.461 -16.328 1.00 63.16 233 ILE A C 1
ATOM 1882 O O . ILE A 1 233 ? 20.299 15.445 -17.033 1.00 63.16 233 ILE A O 1
ATOM 1886 N N . LYS A 1 234 ? 21.532 14.404 -15.473 1.00 58.22 234 LYS A N 1
ATOM 1887 C CA . LYS A 1 234 ? 22.469 15.522 -15.241 1.00 58.22 234 LYS A CA 1
ATOM 1888 C C . LYS A 1 234 ? 23.220 15.981 -16.502 1.00 58.22 234 LYS A C 1
ATOM 1890 O O . LYS A 1 234 ? 23.778 17.070 -16.483 1.00 58.22 234 LYS A O 1
ATOM 1895 N N . ASP A 1 235 ? 23.208 15.178 -17.568 1.00 60.00 235 ASP A N 1
ATOM 1896 C CA . ASP A 1 235 ? 23.771 15.511 -18.876 1.00 60.00 235 ASP A CA 1
ATOM 1897 C C . ASP A 1 235 ? 23.017 14.766 -19.998 1.00 60.00 235 ASP A C 1
ATOM 1899 O O . ASP A 1 235 ? 23.468 13.759 -20.547 1.00 60.00 235 ASP A O 1
ATOM 1903 N N . GLU A 1 236 ? 21.784 15.204 -20.269 1.00 57.25 236 GLU A N 1
ATOM 1904 C CA . GLU A 1 236 ? 20.882 14.582 -21.254 1.00 57.25 236 GLU A CA 1
ATOM 1905 C C . GLU A 1 236 ? 21.479 14.475 -22.653 1.00 57.25 236 GLU A C 1
ATOM 1907 O O . GLU A 1 236 ? 21.247 13.490 -23.358 1.00 57.25 236 GLU A O 1
ATOM 1912 N N . CYS A 1 237 ? 22.233 15.497 -23.055 1.00 58.47 237 CYS A N 1
ATOM 1913 C CA . CYS A 1 237 ? 22.906 15.494 -24.337 1.00 58.47 237 CYS A CA 1
ATOM 1914 C C . CYS A 1 237 ? 23.992 14.425 -24.334 1.00 58.47 237 CYS A C 1
ATOM 1916 O O . CYS A 1 237 ? 24.003 13.615 -25.248 1.00 58.47 237 CYS A O 1
ATOM 1918 N N . LEU A 1 238 ? 24.841 14.328 -23.311 1.00 61.34 238 LEU A N 1
ATOM 1919 C CA . LEU A 1 238 ? 25.910 13.329 -23.303 1.00 61.34 238 LEU A CA 1
ATOM 1920 C C . LEU A 1 238 ? 25.380 11.887 -23.224 1.00 61.34 238 LEU A C 1
ATOM 1922 O O . LEU A 1 238 ? 25.892 11.013 -23.917 1.00 61.34 238 LEU A O 1
ATOM 1926 N N . ALA A 1 239 ? 24.337 11.640 -22.425 1.00 62.56 239 ALA A N 1
ATOM 1927 C CA . ALA A 1 239 ? 23.783 10.299 -22.221 1.00 62.56 239 ALA A CA 1
ATOM 1928 C C . ALA A 1 239 ? 23.074 9.727 -23.463 1.00 62.56 239 ALA A C 1
ATOM 1930 O O . ALA A 1 239 ? 23.021 8.510 -23.633 1.00 62.56 239 ALA A O 1
ATOM 1931 N N . LEU A 1 240 ? 22.510 10.596 -24.312 1.00 68.94 240 LEU A N 1
ATOM 1932 C CA . LEU A 1 240 ? 21.722 10.207 -25.490 1.00 68.94 240 LEU A CA 1
ATOM 1933 C C . LEU A 1 240 ? 22.397 10.544 -26.818 1.00 68.94 240 LEU A C 1
ATOM 1935 O O . LEU A 1 240 ? 21.913 10.125 -27.870 1.00 68.94 240 LEU A O 1
ATOM 1939 N N . THR A 1 241 ? 23.495 11.298 -26.793 1.00 76.81 241 THR A N 1
ATOM 1940 C CA . THR A 1 241 ? 24.292 11.556 -27.990 1.00 76.81 241 THR A CA 1
ATOM 1941 C C . THR A 1 241 ? 25.096 10.302 -28.325 1.00 76.81 241 THR A C 1
ATOM 1943 O O . THR A 1 241 ? 25.875 9.838 -27.486 1.00 76.81 241 THR A O 1
ATOM 1946 N N . PRO A 1 242 ? 24.950 9.754 -29.546 1.00 80.69 242 PRO A N 1
ATOM 1947 C CA . PRO A 1 242 ? 25.819 8.686 -30.021 1.00 80.69 242 PRO A CA 1
ATOM 1948 C C . PRO A 1 242 ? 27.291 9.071 -29.853 1.00 80.69 242 PRO A C 1
ATOM 1950 O O . PRO A 1 242 ? 27.665 10.209 -30.121 1.00 80.69 242 PRO A O 1
ATOM 1953 N N . GLN A 1 243 ? 28.140 8.143 -29.426 1.00 86.25 243 GLN A N 1
ATOM 1954 C CA . GLN A 1 243 ? 29.578 8.397 -29.385 1.00 86.25 243 GLN A CA 1
ATOM 1955 C C . GLN A 1 243 ? 30.182 8.034 -30.744 1.00 86.25 243 GLN A C 1
ATOM 1957 O O . GLN A 1 243 ? 30.001 6.926 -31.253 1.00 86.25 243 GLN A O 1
ATOM 1962 N N . LEU A 1 244 ? 30.861 8.990 -31.378 1.00 88.38 244 LEU A N 1
ATOM 1963 C CA . LEU A 1 244 ? 31.610 8.773 -32.610 1.00 88.38 244 LEU A CA 1
ATOM 1964 C C . LEU A 1 244 ? 32.940 8.112 -32.259 1.00 88.38 244 LEU A C 1
ATOM 1966 O O . LEU A 1 244 ? 33.992 8.739 -32.285 1.00 88.38 244 LEU A O 1
ATOM 1970 N N . ASP A 1 245 ? 32.902 6.820 -31.961 1.00 87.56 245 ASP A N 1
ATOM 1971 C CA . ASP A 1 245 ? 34.114 6.067 -31.617 1.00 87.56 245 ASP A CA 1
ATOM 1972 C C . ASP A 1 245 ? 34.968 5.736 -32.853 1.00 87.56 245 ASP A C 1
ATOM 1974 O O . ASP A 1 245 ? 36.129 5.333 -32.749 1.00 87.56 245 ASP A O 1
ATOM 1978 N N . HIS A 1 246 ? 34.416 5.934 -34.055 1.00 89.00 246 HIS A N 1
ATOM 1979 C CA . HIS A 1 246 ? 35.145 5.703 -35.292 1.00 89.00 246 HIS A CA 1
ATOM 1980 C C . HIS A 1 246 ? 36.275 6.738 -35.451 1.00 89.00 246 HIS A C 1
ATOM 1982 O O . HIS A 1 246 ? 36.006 7.944 -35.451 1.00 89.00 246 HIS A O 1
ATOM 1988 N N . PRO A 1 247 ? 37.534 6.312 -35.670 1.00 89.25 247 PRO A N 1
ATOM 1989 C CA . PRO A 1 247 ? 38.695 7.205 -35.679 1.00 89.25 247 PRO A CA 1
ATOM 1990 C C . PRO A 1 247 ? 38.622 8.297 -36.747 1.00 89.25 247 PRO A C 1
ATOM 1992 O O . PRO A 1 247 ? 39.250 9.338 -36.586 1.00 89.25 247 PRO A O 1
ATOM 1995 N N . ASP A 1 248 ? 37.857 8.063 -37.814 1.00 90.94 248 ASP A N 1
ATOM 1996 C CA . ASP A 1 248 ? 37.686 9.033 -38.893 1.00 90.94 248 ASP A CA 1
ATOM 1997 C C . ASP A 1 248 ? 36.656 10.137 -38.589 1.00 90.94 248 ASP A C 1
ATOM 1999 O O . ASP A 1 248 ? 36.682 11.165 -39.264 1.00 90.94 248 ASP A O 1
ATOM 2003 N N . TYR A 1 249 ? 35.782 9.946 -37.590 1.00 89.56 249 TYR A N 1
ATOM 2004 C CA . TYR A 1 249 ? 34.686 10.870 -37.258 1.00 89.56 249 TYR A CA 1
ATOM 2005 C C . TYR A 1 249 ? 34.697 11.369 -35.808 1.00 89.56 249 TYR A C 1
ATOM 2007 O O . TYR A 1 249 ? 33.979 12.318 -35.504 1.00 89.56 249 TYR A O 1
ATOM 2015 N N . LYS A 1 250 ? 35.506 10.792 -34.910 1.00 91.50 250 LYS A N 1
ATOM 2016 C CA . LYS A 1 250 ? 35.552 11.156 -33.479 1.00 91.50 250 LYS A CA 1
ATOM 2017 C C . LYS A 1 250 ? 35.738 12.650 -33.204 1.00 91.50 250 LYS A C 1
ATOM 2019 O O . LYS A 1 250 ? 35.185 13.202 -32.260 1.00 91.50 250 LYS A O 1
ATOM 2024 N N . GLN A 1 251 ? 36.486 13.337 -34.059 1.00 90.38 251 GLN A N 1
ATOM 2025 C CA . GLN A 1 251 ? 36.751 14.772 -33.994 1.00 90.38 251 GLN A CA 1
ATOM 2026 C C . GLN A 1 251 ? 35.506 15.629 -34.274 1.00 90.38 251 GLN A C 1
ATOM 2028 O O . GLN A 1 251 ? 35.479 16.801 -33.912 1.00 90.38 251 GLN A O 1
ATOM 2033 N N . LEU A 1 252 ? 34.461 15.045 -34.869 1.00 92.62 252 LEU A N 1
ATOM 2034 C CA . LEU A 1 252 ? 33.162 15.675 -35.092 1.00 92.62 252 LEU A CA 1
ATOM 2035 C C . LEU A 1 252 ? 32.180 15.438 -33.935 1.00 92.62 252 LEU A C 1
ATOM 2037 O O . LEU A 1 252 ? 31.029 15.846 -34.049 1.00 92.62 252 LEU A O 1
ATOM 2041 N N . GLN A 1 253 ? 32.596 14.854 -32.801 1.00 91.69 253 GLN A N 1
ATOM 2042 C CA . GLN A 1 253 ? 31.707 14.621 -31.650 1.00 91.69 253 GLN A CA 1
ATOM 2043 C C . GLN A 1 253 ? 30.982 15.901 -31.201 1.00 91.69 253 GLN A C 1
ATOM 2045 O O . GLN A 1 253 ? 29.799 15.877 -30.867 1.00 91.69 253 GLN A O 1
ATOM 2050 N N . PHE A 1 254 ? 31.653 17.055 -31.270 1.00 89.75 254 PHE A N 1
ATOM 2051 C CA . PHE A 1 254 ? 31.040 18.338 -30.918 1.00 89.75 254 PHE A CA 1
ATOM 2052 C C . PHE A 1 254 ? 29.813 18.681 -31.786 1.00 89.75 254 PHE A C 1
ATOM 2054 O O . PHE A 1 254 ? 28.891 19.317 -31.285 1.00 89.75 254 PHE A O 1
ATOM 2061 N N . THR A 1 255 ? 29.773 18.216 -33.043 1.00 90.56 255 THR A N 1
ATOM 2062 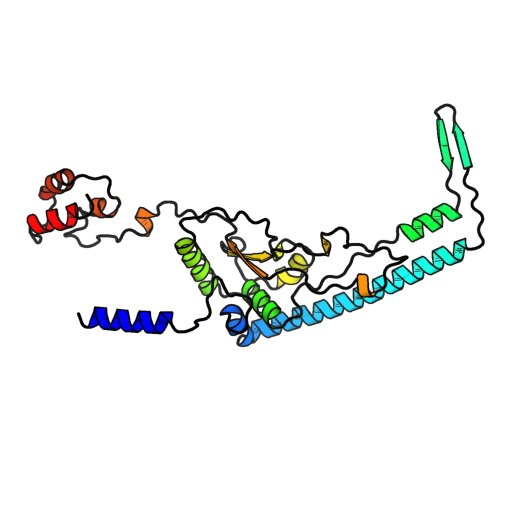C CA . THR A 1 255 ? 28.678 18.481 -33.997 1.00 90.56 255 THR A CA 1
ATOM 2063 C C . THR A 1 255 ? 27.396 17.716 -33.677 1.00 90.56 255 THR A C 1
ATOM 2065 O O . THR A 1 255 ? 26.313 18.082 -34.128 1.00 90.56 255 THR A O 1
ATOM 2068 N N . ILE A 1 256 ? 27.503 16.653 -32.875 1.00 87.44 256 ILE A N 1
ATOM 2069 C CA . ILE A 1 256 ? 26.355 15.871 -32.413 1.00 87.44 256 ILE A CA 1
ATOM 2070 C C . ILE A 1 256 ? 26.016 16.119 -30.938 1.00 87.44 256 ILE A C 1
ATOM 2072 O O . ILE A 1 256 ? 24.891 15.833 -30.530 1.00 87.44 256 ILE A O 1
ATOM 2076 N N . ASN A 1 257 ? 26.928 16.711 -30.162 1.00 84.69 257 ASN A N 1
ATOM 2077 C CA . ASN A 1 257 ? 26.698 17.037 -28.753 1.00 84.69 257 ASN A CA 1
ATOM 2078 C C . ASN A 1 257 ? 25.663 18.162 -28.549 1.00 84.69 257 ASN A C 1
ATOM 2080 O O . ASN A 1 257 ? 24.931 18.147 -27.563 1.00 84.69 257 ASN A O 1
ATOM 2084 N N . ASN A 1 258 ? 25.596 19.157 -29.441 1.00 80.38 258 ASN A N 1
ATOM 2085 C CA . ASN A 1 258 ? 24.604 20.242 -29.405 1.00 80.38 258 ASN A CA 1
ATOM 2086 C C . ASN A 1 258 ? 24.423 20.867 -30.805 1.00 80.38 258 ASN A C 1
ATOM 2088 O O . ASN A 1 258 ? 25.006 20.377 -31.761 1.00 80.38 258 ASN A O 1
ATOM 2092 N N . THR A 1 259 ? 23.604 21.917 -30.927 1.00 85.12 259 THR A N 1
ATOM 2093 C CA . THR A 1 259 ? 23.343 22.658 -32.184 1.00 85.12 259 THR A CA 1
ATOM 2094 C C . THR A 1 259 ? 23.775 24.129 -32.094 1.00 85.12 259 THR A C 1
ATOM 2096 O O . THR A 1 259 ? 23.207 24.989 -32.753 1.00 85.12 259 THR A O 1
ATOM 2099 N N . GLN A 1 260 ? 24.707 24.460 -31.194 1.00 86.19 260 GLN A N 1
ATOM 2100 C CA . GLN A 1 260 ? 25.134 25.844 -30.921 1.00 86.19 260 GLN A CA 1
ATOM 2101 C C . GLN A 1 260 ? 26.403 26.244 -31.693 1.00 86.19 260 GLN A C 1
ATOM 2103 O O . GLN A 1 260 ? 27.024 27.264 -31.394 1.00 86.19 260 GLN A O 1
ATOM 2108 N N . PHE A 1 261 ? 26.829 25.434 -32.660 1.00 89.38 261 PHE A N 1
ATOM 2109 C CA . PHE A 1 261 ? 28.024 25.670 -33.462 1.00 89.38 261 PHE A CA 1
ATOM 2110 C C . PHE A 1 261 ? 27.637 26.134 -34.867 1.00 89.38 261 PHE A C 1
ATOM 2112 O O . PHE A 1 261 ? 26.589 25.774 -35.379 1.00 89.38 261 PHE A O 1
ATOM 2119 N N . VAL A 1 262 ? 28.508 26.903 -35.517 1.00 92.00 262 VAL A N 1
ATOM 2120 C CA . VAL A 1 262 ? 28.300 27.354 -36.901 1.00 92.00 262 VAL A CA 1
ATOM 2121 C C . VAL A 1 262 ? 29.082 26.489 -37.884 1.00 92.00 262 VAL A C 1
ATOM 2123 O O . VAL A 1 262 ? 30.143 25.961 -37.542 1.00 92.00 262 VAL A O 1
ATOM 2126 N N . GLN A 1 263 ? 28.627 26.419 -39.135 1.00 92.12 263 GLN A N 1
ATOM 2127 C CA . GLN A 1 263 ? 29.311 25.695 -40.215 1.00 92.12 263 GLN A CA 1
ATOM 2128 C C . GLN A 1 263 ? 30.801 26.070 -40.347 1.00 92.12 263 GLN A C 1
ATOM 2130 O O . GLN A 1 263 ? 31.651 25.201 -40.541 1.00 92.12 263 GLN A O 1
ATOM 2135 N N . ASN A 1 264 ? 31.156 27.345 -40.150 1.00 93.00 264 ASN A N 1
ATOM 2136 C CA . ASN A 1 264 ? 32.553 27.796 -40.188 1.00 93.00 264 ASN A CA 1
ATOM 2137 C C . ASN A 1 264 ? 33.441 27.106 -39.139 1.00 93.00 264 ASN A C 1
ATOM 2139 O O . ASN A 1 264 ? 34.629 26.903 -39.381 1.00 93.00 264 ASN A O 1
ATOM 2143 N N . HIS A 1 265 ? 32.875 26.694 -38.001 1.00 93.38 265 HIS A N 1
ATOM 2144 C CA . HIS A 1 265 ? 33.594 25.912 -36.998 1.00 93.38 265 HIS A CA 1
ATOM 2145 C C . HIS A 1 265 ? 33.965 24.526 -37.545 1.00 93.38 265 HIS A C 1
ATOM 2147 O O . HIS A 1 265 ? 35.075 24.054 -37.318 1.00 93.38 265 HIS A O 1
ATOM 2153 N N . VAL A 1 266 ? 33.069 23.888 -38.303 1.00 94.12 266 VAL A N 1
ATOM 2154 C CA . VAL A 1 266 ? 33.313 22.585 -38.947 1.00 94.12 266 VAL A CA 1
ATOM 2155 C C . VAL A 1 266 ? 34.405 22.712 -40.008 1.00 94.12 266 VAL A C 1
ATOM 2157 O O . VAL A 1 266 ? 35.341 21.915 -40.031 1.00 94.12 266 VAL A O 1
ATOM 2160 N N . ILE A 1 267 ? 34.337 23.758 -40.837 1.00 93.38 267 ILE A N 1
ATOM 2161 C CA . ILE A 1 267 ? 35.339 24.039 -41.876 1.00 93.38 267 ILE A CA 1
ATOM 2162 C C . ILE A 1 267 ? 36.718 24.278 -41.245 1.00 93.38 267 ILE A C 1
ATOM 2164 O O . ILE A 1 267 ? 37.708 23.712 -41.704 1.00 93.38 267 ILE A O 1
ATOM 2168 N N . ALA A 1 268 ? 36.794 25.030 -40.143 1.00 93.06 268 ALA A N 1
ATOM 2169 C CA . ALA A 1 268 ? 38.047 25.260 -39.419 1.00 93.06 268 ALA A CA 1
ATOM 2170 C C . ALA A 1 268 ? 38.682 23.966 -38.867 1.00 93.06 268 ALA A C 1
ATOM 2172 O O . ALA A 1 268 ? 39.884 23.925 -38.605 1.00 93.06 268 ALA A O 1
ATOM 2173 N N . LYS A 1 269 ? 37.895 22.894 -38.710 1.00 92.06 269 LYS A N 1
ATOM 2174 C CA . LYS A 1 269 ? 38.346 21.576 -38.241 1.00 92.06 269 LYS A CA 1
ATOM 2175 C C . LYS A 1 269 ? 38.738 20.627 -39.377 1.00 92.06 269 LYS A C 1
ATOM 2177 O O . LYS A 1 269 ? 39.143 19.504 -39.090 1.00 92.06 269 LYS A O 1
ATOM 2182 N N . LEU A 1 270 ? 38.703 21.058 -40.642 1.00 91.50 270 LEU A N 1
ATOM 2183 C CA . LEU A 1 270 ? 39.132 20.242 -41.789 1.00 91.50 270 LEU A CA 1
ATOM 2184 C C . LEU A 1 270 ? 40.582 19.755 -41.689 1.00 91.50 270 LEU A C 1
ATOM 2186 O O . LEU A 1 270 ? 40.892 18.677 -42.186 1.00 91.50 270 LEU A O 1
ATOM 2190 N N . CYS A 1 271 ? 41.459 20.491 -41.000 1.00 91.31 271 CYS A N 1
ATOM 2191 C CA . CYS A 1 271 ? 42.828 20.042 -40.724 1.00 91.31 271 CYS A CA 1
ATOM 2192 C C . CYS A 1 271 ? 42.889 18.766 -39.863 1.00 91.31 271 CYS A C 1
ATOM 2194 O O . CYS A 1 271 ? 43.921 18.106 -39.810 1.00 91.31 271 CYS A O 1
ATOM 2196 N N . GLN A 1 272 ? 41.784 18.413 -39.202 1.00 90.12 272 GLN A N 1
ATOM 2197 C CA . GLN A 1 272 ? 41.615 17.207 -38.396 1.00 90.12 272 GLN A CA 1
ATOM 2198 C C . GLN A 1 272 ? 40.870 16.101 -39.166 1.00 90.12 272 GLN A C 1
ATOM 2200 O O . GLN A 1 272 ? 40.564 15.056 -38.593 1.00 90.12 272 GLN A O 1
ATOM 2205 N N . CYS A 1 273 ? 40.534 16.315 -40.445 1.00 90.88 273 CYS A N 1
ATOM 2206 C CA . CYS A 1 273 ? 39.898 15.310 -41.292 1.00 90.88 273 CYS A CA 1
ATOM 2207 C C . CYS A 1 273 ? 40.870 14.155 -41.562 1.00 90.88 273 CYS A C 1
ATOM 2209 O O . CYS A 1 273 ? 42.019 14.364 -41.949 1.00 90.88 273 CYS A O 1
ATOM 2211 N N . SER A 1 274 ? 40.398 12.922 -41.379 1.00 90.62 274 SER A N 1
ATOM 2212 C CA . SER A 1 274 ? 41.163 11.727 -41.738 1.00 90.62 274 SER A CA 1
ATOM 2213 C C . SER A 1 274 ? 41.422 11.696 -43.243 1.00 90.62 274 SER A C 1
ATOM 2215 O O . SER A 1 274 ? 40.527 12.006 -44.028 1.00 90.62 274 SER A O 1
ATOM 2217 N N . ALA A 1 275 ? 42.603 11.231 -43.657 1.00 90.00 275 ALA A N 1
ATOM 2218 C CA . ALA A 1 275 ? 42.929 11.027 -45.072 1.00 90.00 275 ALA A CA 1
ATOM 2219 C C . ALA A 1 275 ? 41.994 10.013 -45.766 1.00 90.00 275 ALA A C 1
ATOM 2221 O O . ALA A 1 275 ? 41.923 9.970 -46.991 1.00 90.00 275 ALA A O 1
ATOM 2222 N N . ARG A 1 276 ? 41.266 9.200 -44.985 1.00 92.25 276 ARG A N 1
ATOM 2223 C CA . ARG A 1 276 ? 40.267 8.239 -45.480 1.00 92.25 276 ARG A CA 1
ATOM 2224 C C . ARG A 1 276 ? 38.902 8.866 -45.779 1.00 92.25 276 ARG A C 1
ATOM 2226 O O . ARG A 1 276 ? 38.075 8.213 -46.409 1.00 92.25 276 ARG A O 1
ATOM 2233 N N . VAL A 1 277 ? 38.653 10.100 -45.341 1.00 91.44 277 VAL A N 1
ATOM 2234 C CA . VAL A 1 277 ? 37.369 10.797 -45.508 1.00 91.44 277 VAL A CA 1
ATOM 2235 C C . VAL A 1 277 ? 37.542 11.962 -46.470 1.00 91.44 277 VAL A C 1
ATOM 2237 O O . VAL A 1 277 ? 38.504 12.723 -46.390 1.00 91.44 277 VAL A O 1
ATOM 2240 N N . LYS A 1 278 ? 36.592 12.118 -47.397 1.00 94.62 278 LYS A N 1
ATOM 2241 C CA . LYS A 1 278 ? 36.600 13.262 -48.312 1.00 94.62 278 LYS A CA 1
ATOM 2242 C C . LYS A 1 278 ? 36.301 14.549 -47.528 1.00 94.62 278 LYS A C 1
ATOM 2244 O O . LYS A 1 278 ? 35.343 14.554 -46.755 1.00 94.62 278 LYS A O 1
ATOM 2249 N N . PRO A 1 279 ? 37.015 15.662 -47.774 1.00 93.06 279 PRO A N 1
ATOM 2250 C CA . PRO A 1 279 ? 36.734 16.938 -47.112 1.00 93.06 279 PRO A CA 1
ATOM 2251 C C . PRO A 1 279 ? 35.272 17.390 -47.232 1.00 93.06 279 PRO A C 1
ATOM 2253 O O . PRO A 1 279 ? 34.702 17.902 -46.274 1.00 93.06 279 PRO A O 1
ATOM 2256 N N . THR A 1 280 ? 34.634 17.140 -48.379 1.00 93.88 280 THR A N 1
ATOM 2257 C CA . THR A 1 280 ? 33.211 17.449 -48.595 1.00 93.88 280 THR A CA 1
ATOM 2258 C C . THR A 1 280 ? 32.307 16.643 -47.667 1.00 93.88 280 THR A C 1
ATOM 2260 O O . THR A 1 280 ? 31.463 17.219 -46.995 1.00 93.88 280 THR A O 1
ATOM 2263 N N . GLN A 1 281 ? 32.552 15.337 -47.541 1.00 93.62 281 GLN A N 1
ATOM 2264 C CA . GLN A 1 281 ? 31.818 14.454 -46.634 1.00 93.62 281 GLN A CA 1
ATOM 2265 C C . GLN A 1 281 ? 31.992 14.872 -45.167 1.00 93.62 281 GLN A C 1
ATOM 2267 O O . GLN A 1 281 ? 31.039 14.829 -44.393 1.00 93.62 281 GLN A O 1
ATOM 2272 N N . PHE A 1 282 ? 33.202 15.286 -44.783 1.00 93.50 282 PHE A N 1
ATOM 2273 C CA . PHE A 1 282 ? 33.490 15.778 -43.436 1.00 93.50 282 PHE A CA 1
ATOM 2274 C C . PHE A 1 282 ? 32.674 17.034 -43.105 1.00 93.50 282 PHE A C 1
ATOM 2276 O O . PHE A 1 282 ? 32.077 17.121 -42.032 1.00 93.50 282 PHE A O 1
ATOM 2283 N N . VAL A 1 283 ? 32.611 17.986 -44.042 1.00 93.44 283 VAL A N 1
ATOM 2284 C CA . VAL A 1 283 ? 31.823 19.216 -43.886 1.00 93.44 283 VAL A CA 1
ATOM 2285 C C . VAL A 1 283 ? 30.329 18.918 -43.898 1.00 93.44 283 VAL A C 1
ATOM 2287 O O . VAL A 1 283 ? 29.623 19.433 -43.038 1.00 93.44 283 VAL A O 1
ATOM 2290 N N . GLU A 1 284 ? 29.843 18.080 -44.813 1.00 92.69 284 GLU A N 1
ATOM 2291 C CA . GLU A 1 284 ? 28.426 17.706 -44.907 1.00 92.69 284 GLU A CA 1
ATOM 2292 C C . GLU A 1 284 ? 27.929 17.042 -43.621 1.00 92.69 284 GLU A C 1
ATOM 2294 O O . GLU A 1 284 ? 26.933 17.480 -43.048 1.00 92.69 284 GLU A O 1
ATOM 2299 N N . PHE A 1 285 ? 28.651 16.033 -43.123 1.00 90.56 285 PHE A N 1
ATOM 2300 C CA . PHE A 1 285 ? 28.298 15.368 -41.870 1.00 90.56 285 PHE A CA 1
ATOM 2301 C C . PHE A 1 285 ? 28.373 16.338 -40.687 1.00 90.56 285 PHE A C 1
ATOM 2303 O O . PHE A 1 285 ? 27.432 16.433 -39.901 1.00 90.56 285 PHE A O 1
ATOM 2310 N N . GLY A 1 286 ? 29.478 17.079 -40.565 1.00 90.88 286 GLY A N 1
ATOM 2311 C CA . GLY A 1 286 ? 29.700 17.960 -39.424 1.00 90.88 286 GLY A CA 1
ATOM 2312 C C . GLY A 1 286 ? 28.779 19.182 -39.395 1.00 90.88 286 GLY A C 1
ATOM 2313 O O . GLY A 1 286 ? 28.496 19.694 -38.321 1.00 90.88 286 GLY A O 1
ATOM 2314 N N . SER A 1 287 ? 28.281 19.642 -40.545 1.00 92.94 287 SER A N 1
ATOM 2315 C CA . SER A 1 287 ? 27.402 20.822 -40.638 1.00 92.94 287 SER A CA 1
ATOM 2316 C C . SER A 1 287 ? 25.918 20.462 -40.621 1.00 92.94 287 SER A C 1
ATOM 2318 O O . SER A 1 287 ? 25.076 21.347 -40.668 1.00 92.94 287 SER A O 1
ATOM 2320 N N . PHE A 1 288 ? 25.570 19.174 -40.534 1.00 89.62 288 PHE A N 1
ATOM 2321 C CA . PHE A 1 288 ? 24.180 18.716 -40.603 1.00 89.62 288 PHE A CA 1
ATOM 2322 C C . PHE A 1 288 ? 23.271 19.334 -39.524 1.00 89.62 288 PHE A C 1
ATOM 2324 O O . PHE A 1 288 ? 22.060 19.424 -39.711 1.00 89.62 288 PHE A O 1
ATOM 2331 N N . ARG A 1 289 ? 23.850 19.736 -38.383 1.00 84.81 289 ARG A N 1
ATOM 2332 C CA . ARG A 1 289 ? 23.138 20.262 -37.205 1.00 84.81 289 ARG A CA 1
ATOM 2333 C C . ARG A 1 289 ? 23.563 21.680 -36.796 1.00 84.81 289 ARG A C 1
ATOM 2335 O O . ARG A 1 289 ? 23.237 22.077 -35.675 1.00 84.81 289 ARG A O 1
ATOM 2342 N N . SER A 1 290 ? 24.324 22.380 -37.647 1.00 78.56 290 SER A N 1
ATOM 2343 C CA . SER A 1 290 ? 24.730 23.777 -37.414 1.00 78.56 290 SER A CA 1
ATOM 2344 C C . SER A 1 290 ? 23.590 24.753 -37.647 1.00 78.56 290 SER A C 1
ATOM 2346 O O . SER A 1 290 ? 22.844 24.501 -38.620 1.00 78.56 290 SER A O 1
#

Radius of gyration: 32.49 Å; chains: 1; bounding box: 72×52×96 Å

Foldseek 3Di:
DVVVVVVVVVVVVVVPDPAADPAFPLQDCRHPQLVVLVPDPVLVVVLVVLVVVLVVVLVVLLVVLVVLLVLLVVLCVVLVPPDWPKDWDDDPVGIDIDGDPSNVSNVVSQPRWRFARERLFAPDSRRSSSVSCQQQPDAVSLVVNLVVCLVVCVVPLDPPAPKAQSLVAPPNVVSRVVSHPYDPPRFKGWIFNDHFCCPDPLGTDGSVDDDSVSRYHYHPGDTDMDTPGRPDPVQVLVVPFDQPPPQQCNLLSVLRSALPDALVVQLVCLVVGDPVDDSVRSSCVSHVRD

Secondary structure (DSSP, 8-state):
-HHHHHHHHHHHHHHHS----SSS--SSTT-HHHHHHHH-HHHHHHHHHHHHHHHHHHHHHHHHHHHHHHHHHHHHHHTTTPPP--EEEEETTEEEEE--HHHHHHHHHHT---PPEE-SS-SSHHHHHHHHHHHH--HHHHHHHHHHHHHHSTT-----S--EEGGGSTTHHHHHGGG--S-TT-SEEEEESS--GGGSTTSS--TTT--GGGGEE-----EEEEESS----TTHHHHHSPP--STTTGGGHHHHH-S---HHHHHHTGGG--TTS-HHHHHHHHHTT-

pLDDT: mean 87.77, std 10.66, range [52.75, 98.19]

Organism: NCBI:txid392030

Sequence (290 aa):
MKRAHSLYCYFSEFSQKPYPDILTNINCDDAFGVYFASHSSTMKESLQKIRDQAELDKQKKIQEVKQAKAIYTCLMDSIKYLSCKCTYEYNGYGSYYITCGKCRIQKEACDIKVNIFECPIPSDHVGALAVIFELQMPIEIRIYRDIIWQFINRPKPNLNHRMYEWLSVPPHGSKLDPFYTGPKNNKVKLLSSTKSVTQTHYSSPLIALAPESDFLYENSLKIQISPTSTIAIKDECLALTPQLDHPDYKQLQFTINNTQFVQNHVIAKLCQCSARVKPTQFVEFGSFRS